Pr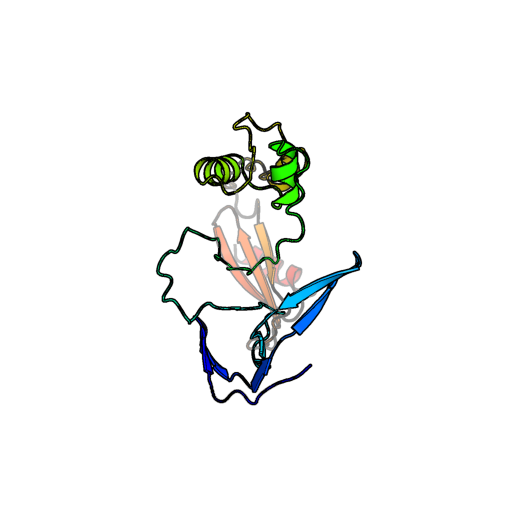otein AF-A0AAV3RHN0-F1 (afdb_monomer)

pLDDT: mean 72.12, std 20.42, range [29.02, 96.94]

Radius of gyration: 29.24 Å; Cα contacts (8 Å, |Δi|>4): 237; chains: 1; bounding box: 60×49×69 Å

Structure (mmCIF, N/CA/C/O backbone):
data_AF-A0AAV3RHN0-F1
#
_entry.id   AF-A0AAV3RHN0-F1
#
loop_
_atom_site.group_PDB
_atom_site.id
_atom_site.type_symbol
_atom_site.label_atom_id
_atom_site.label_alt_id
_atom_site.label_comp_id
_atom_site.label_asym_id
_atom_site.label_entity_id
_atom_site.label_seq_id
_atom_site.pdbx_PDB_ins_code
_atom_site.Cartn_x
_atom_site.Cartn_y
_atom_site.Cartn_z
_atom_site.occupancy
_atom_site.B_iso_or_equiv
_atom_site.auth_seq_id
_atom_site.auth_comp_id
_atom_site.auth_asym_id
_atom_site.auth_atom_id
_atom_site.pdbx_PDB_model_num
ATOM 1 N N . MET A 1 1 ? 29.920 -30.626 -17.636 1.00 39.25 1 MET A N 1
ATOM 2 C CA . MET A 1 1 ? 30.205 -29.490 -16.733 1.00 39.25 1 MET A CA 1
ATOM 3 C C . MET A 1 1 ? 31.578 -29.723 -16.119 1.00 39.25 1 MET A C 1
ATOM 5 O O . MET A 1 1 ? 31.711 -30.615 -15.295 1.00 39.25 1 MET A O 1
ATOM 9 N N . TYR A 1 2 ? 32.603 -29.008 -16.587 1.00 37.59 2 TYR A N 1
ATOM 10 C CA . TYR A 1 2 ? 33.963 -29.094 -16.043 1.00 37.59 2 TYR A CA 1
ATOM 11 C C . TYR A 1 2 ? 34.177 -27.884 -15.137 1.00 37.59 2 TYR A C 1
ATOM 13 O O . TYR A 1 2 ? 34.185 -26.753 -15.616 1.00 37.59 2 TYR A O 1
ATOM 21 N N . LEU A 1 3 ? 34.273 -28.115 -13.830 1.00 43.00 3 LEU A N 1
ATOM 22 C CA . LEU A 1 3 ? 34.449 -27.066 -12.833 1.00 43.00 3 LEU A CA 1
ATOM 23 C C . LEU A 1 3 ? 35.834 -27.183 -12.198 1.00 43.00 3 LEU A C 1
ATOM 25 O O . LEU A 1 3 ? 36.162 -28.213 -11.613 1.00 43.00 3 LEU A O 1
ATOM 29 N N . LEU A 1 4 ? 36.627 -26.116 -12.278 1.00 49.09 4 LEU A N 1
ATOM 30 C CA . LEU A 1 4 ? 37.871 -25.979 -11.521 1.00 49.09 4 LEU A CA 1
ATOM 31 C C . LEU A 1 4 ? 37.554 -25.358 -10.149 1.00 49.09 4 LEU A C 1
ATOM 33 O O . LEU A 1 4 ? 36.692 -24.478 -10.051 1.00 49.09 4 LEU A O 1
ATOM 37 N N . LYS A 1 5 ? 38.228 -25.816 -9.082 1.00 44.69 5 LYS A N 1
ATOM 38 C CA . LYS A 1 5 ? 38.051 -25.282 -7.716 1.00 44.69 5 LYS A CA 1
ATOM 39 C C . LYS A 1 5 ? 38.363 -23.780 -7.694 1.00 44.69 5 LYS A C 1
ATOM 41 O O . LYS A 1 5 ? 39.480 -23.378 -8.010 1.00 44.69 5 LYS A O 1
ATOM 46 N N . GLY A 1 6 ? 37.383 -22.964 -7.305 1.00 51.34 6 GLY A N 1
ATOM 47 C CA . GLY A 1 6 ? 37.548 -21.523 -7.114 1.00 51.34 6 GLY A CA 1
ATOM 48 C C . GLY A 1 6 ? 38.031 -21.224 -5.695 1.00 51.34 6 GLY A C 1
ATOM 49 O O . GLY A 1 6 ? 37.399 -21.636 -4.731 1.00 51.34 6 GLY A O 1
ATOM 50 N N . GLY A 1 7 ? 39.166 -20.539 -5.552 1.00 54.69 7 GLY A N 1
ATOM 51 C CA . GLY A 1 7 ? 39.672 -20.049 -4.258 1.00 54.69 7 GLY A CA 1
ATOM 52 C C . GLY A 1 7 ? 39.341 -18.577 -3.982 1.00 54.69 7 GLY A C 1
ATOM 53 O O . GLY A 1 7 ? 39.806 -18.019 -2.995 1.00 54.69 7 GLY A O 1
ATOM 54 N N . SER A 1 8 ? 38.582 -17.930 -4.867 1.00 65.50 8 SER A N 1
ATOM 55 C CA . SER A 1 8 ? 38.361 -16.479 -4.877 1.00 65.50 8 SER A CA 1
ATOM 56 C C . SER A 1 8 ? 36.999 -16.094 -4.286 1.00 65.50 8 SER A C 1
ATOM 58 O O . SER A 1 8 ? 36.076 -16.908 -4.212 1.00 65.50 8 SER A O 1
ATOM 60 N N . SER A 1 9 ? 36.847 -14.835 -3.885 1.00 62.22 9 SER A N 1
ATOM 61 C CA . SER A 1 9 ? 35.576 -14.254 -3.443 1.00 62.22 9 SER A CA 1
ATOM 62 C C . SER A 1 9 ? 35.121 -13.143 -4.390 1.00 62.22 9 SER A C 1
ATOM 64 O O . SER A 1 9 ? 35.932 -12.541 -5.091 1.00 62.22 9 SER A O 1
ATOM 66 N N . ILE A 1 10 ? 33.814 -12.886 -4.426 1.00 63.81 10 ILE A N 1
ATOM 67 C CA . ILE A 1 10 ? 33.217 -11.741 -5.114 1.00 63.81 10 ILE A CA 1
ATOM 68 C C . ILE A 1 10 ? 32.640 -10.784 -4.072 1.00 63.81 10 ILE A C 1
ATOM 70 O O . ILE A 1 10 ? 31.920 -11.206 -3.165 1.00 63.81 10 ILE A O 1
ATOM 74 N N . THR A 1 11 ? 32.957 -9.498 -4.198 1.00 54.22 11 THR A N 1
ATOM 75 C CA . THR A 1 11 ? 32.403 -8.437 -3.351 1.00 54.22 11 THR A CA 1
ATOM 76 C C . THR A 1 11 ? 31.306 -7.724 -4.124 1.00 54.22 11 THR A C 1
ATOM 78 O O . THR A 1 11 ? 31.553 -7.163 -5.188 1.00 54.22 11 THR A O 1
ATOM 81 N N . MET A 1 12 ? 30.087 -7.739 -3.597 1.00 58.03 12 MET A N 1
ATOM 82 C CA . MET A 1 12 ? 28.960 -6.978 -4.132 1.00 58.03 12 MET A CA 1
ATOM 83 C C . MET A 1 12 ? 28.502 -5.933 -3.115 1.00 58.03 12 MET A C 1
ATOM 85 O O . MET A 1 12 ? 28.899 -5.954 -1.952 1.00 58.03 12 MET A O 1
ATOM 89 N N . LYS A 1 13 ? 27.608 -5.033 -3.540 1.00 46.50 13 LYS A N 1
ATOM 90 C CA . LYS A 1 13 ? 27.064 -3.945 -2.707 1.00 46.50 13 LYS A CA 1
ATOM 91 C C . LYS A 1 13 ? 26.476 -4.419 -1.363 1.00 46.50 13 LYS A C 1
ATOM 93 O O . LYS A 1 13 ? 26.436 -3.643 -0.418 1.00 46.50 13 LYS A O 1
ATOM 98 N N . ASN A 1 14 ? 26.063 -5.687 -1.280 1.00 51.25 14 ASN A N 1
ATOM 99 C CA . ASN A 1 14 ? 25.394 -6.270 -0.116 1.00 51.25 14 ASN A CA 1
ATOM 100 C C . ASN A 1 14 ? 26.276 -7.264 0.670 1.00 51.25 14 ASN A C 1
ATOM 102 O O . ASN A 1 14 ? 25.763 -7.942 1.557 1.00 51.25 14 ASN A O 1
ATOM 106 N N . GLY A 1 15 ? 27.571 -7.388 0.347 1.00 62.00 15 GLY A N 1
ATOM 107 C CA . GLY A 1 15 ? 28.504 -8.268 1.061 1.00 62.00 15 GLY A CA 1
ATOM 108 C C . GLY A 1 15 ? 29.436 -9.076 0.154 1.00 62.00 15 GLY A C 1
ATOM 109 O O . GLY A 1 15 ? 29.438 -8.928 -1.069 1.00 62.00 15 GLY A O 1
ATOM 110 N N . VAL A 1 16 ? 30.241 -9.938 0.779 1.00 66.69 16 VAL A N 1
ATOM 111 C CA . VAL A 1 16 ? 31.231 -10.800 0.116 1.00 66.69 16 VAL A CA 1
ATOM 112 C C . VAL A 1 16 ? 30.711 -12.237 0.066 1.00 66.69 16 VAL A C 1
ATOM 114 O O . VAL A 1 16 ? 30.245 -12.755 1.078 1.00 66.69 16 VAL A O 1
ATOM 117 N N . SER A 1 17 ? 30.815 -12.898 -1.088 1.00 68.06 17 SER A N 1
ATOM 118 C CA . SER A 1 17 ? 30.450 -14.312 -1.262 1.00 68.06 17 SER A CA 1
ATOM 119 C C . SER A 1 17 ? 31.611 -15.119 -1.845 1.00 68.06 17 SER A C 1
ATOM 121 O O . SER A 1 17 ? 32.435 -14.595 -2.598 1.00 68.06 17 SER A O 1
ATOM 123 N N . ARG A 1 18 ? 31.707 -16.402 -1.479 1.00 71.75 18 ARG A N 1
ATOM 124 C CA . ARG A 1 18 ? 32.788 -17.292 -1.917 1.00 71.75 18 ARG A CA 1
ATOM 125 C C . ARG A 1 18 ? 32.422 -17.971 -3.231 1.00 71.75 18 ARG A C 1
ATOM 127 O O . ARG A 1 18 ? 31.354 -18.567 -3.355 1.00 71.75 18 ARG A O 1
ATOM 134 N N . ILE A 1 19 ? 33.341 -17.935 -4.191 1.00 72.25 19 ILE A N 1
ATOM 135 C CA . ILE A 1 19 ? 33.208 -18.670 -5.447 1.00 72.25 19 ILE A CA 1
ATOM 136 C C . ILE A 1 19 ? 33.666 -20.099 -5.190 1.00 72.25 19 ILE A C 1
ATOM 138 O O . ILE A 1 19 ? 34.833 -20.336 -4.906 1.00 72.25 19 ILE A O 1
ATOM 142 N N . VAL A 1 20 ? 32.747 -21.051 -5.286 1.00 73.25 20 VAL A N 1
ATOM 143 C CA . VAL A 1 20 ? 33.025 -22.472 -5.039 1.00 73.25 20 VAL A CA 1
ATOM 144 C C . VAL A 1 20 ? 33.631 -23.131 -6.277 1.00 73.25 20 VAL A C 1
ATOM 146 O O . VAL A 1 20 ? 34.454 -24.041 -6.166 1.00 73.25 20 VAL A O 1
ATOM 149 N N . ALA A 1 21 ? 33.268 -22.653 -7.467 1.00 66.81 21 ALA A N 1
ATOM 150 C CA . ALA A 1 21 ? 33.766 -23.207 -8.714 1.00 66.81 21 ALA A CA 1
ATOM 151 C C . ALA A 1 21 ? 33.703 -22.224 -9.883 1.00 66.81 21 ALA A C 1
ATOM 153 O O . ALA A 1 21 ? 32.883 -21.304 -9.881 1.00 66.81 21 ALA A O 1
ATOM 154 N N . ILE A 1 22 ? 34.546 -22.454 -10.893 1.00 72.81 22 ILE A N 1
ATOM 155 C CA . ILE A 1 22 ? 34.533 -21.717 -12.161 1.00 72.81 22 ILE A CA 1
ATOM 156 C C . ILE A 1 22 ? 34.535 -22.705 -13.330 1.00 72.81 22 ILE A C 1
ATOM 158 O O . ILE A 1 22 ? 35.321 -23.654 -13.330 1.00 72.81 22 ILE A O 1
ATOM 162 N N . GLY A 1 23 ? 33.681 -22.482 -14.328 1.00 69.19 23 GLY A N 1
ATOM 163 C CA . GLY A 1 23 ? 33.676 -23.280 -15.555 1.00 69.19 23 GLY A CA 1
ATOM 164 C C . GLY A 1 23 ? 32.698 -22.781 -16.611 1.00 69.19 23 GLY A C 1
ATOM 165 O O . GLY A 1 23 ? 31.975 -21.809 -16.402 1.00 69.19 23 GLY A O 1
ATOM 166 N N . ASP A 1 24 ? 32.686 -23.450 -17.757 1.00 72.88 24 ASP A N 1
ATOM 167 C CA . ASP A 1 24 ? 31.800 -23.105 -18.865 1.00 72.88 24 ASP A CA 1
ATOM 168 C C . ASP A 1 24 ? 30.452 -23.829 -18.711 1.00 72.88 24 ASP A C 1
ATOM 170 O O . ASP A 1 24 ? 30.398 -25.024 -18.397 1.00 72.88 24 ASP A O 1
ATOM 174 N N . VAL A 1 25 ? 29.355 -23.096 -18.914 1.00 65.31 25 VAL A N 1
ATOM 175 C CA . VAL A 1 25 ? 27.979 -23.590 -18.766 1.00 65.31 25 VAL A CA 1
ATOM 176 C C . VAL A 1 25 ? 27.258 -23.466 -20.096 1.00 65.31 25 VAL A C 1
ATOM 178 O O . VAL A 1 25 ? 27.184 -22.389 -20.680 1.00 65.31 25 VAL A O 1
ATOM 181 N N . GLN A 1 26 ? 26.703 -24.576 -20.558 1.00 65.31 26 GLN A N 1
ATOM 182 C CA . GLN A 1 26 ? 25.921 -24.649 -21.780 1.00 65.31 26 GLN A CA 1
ATOM 183 C C . GLN A 1 26 ? 24.435 -24.678 -21.408 1.00 65.31 26 GLN A C 1
ATOM 185 O O . GLN A 1 26 ? 24.003 -25.547 -20.654 1.00 65.31 26 GLN A O 1
ATOM 190 N N . LEU A 1 27 ? 23.679 -23.702 -21.904 1.00 64.38 27 LEU A N 1
ATOM 191 C CA . LEU A 1 27 ? 22.242 -23.558 -21.695 1.00 64.38 27 LEU A CA 1
ATOM 192 C C . LEU A 1 27 ? 21.525 -23.797 -23.021 1.00 64.38 27 LEU A C 1
ATOM 194 O O . LEU A 1 27 ? 21.876 -23.193 -24.034 1.00 64.38 27 LEU A O 1
ATOM 198 N N . GLU A 1 28 ? 20.525 -24.667 -23.009 1.00 59.44 28 GLU A N 1
ATOM 199 C CA . GLU A 1 28 ? 19.636 -24.896 -24.144 1.00 59.44 28 GLU A CA 1
ATOM 200 C C . GLU A 1 28 ? 18.332 -24.127 -23.913 1.00 59.44 28 GLU A C 1
ATOM 202 O O . GLU A 1 28 ? 17.717 -24.232 -22.854 1.00 59.44 28 GLU A O 1
ATOM 207 N N . SER A 1 29 ? 17.945 -23.299 -24.881 1.00 55.38 29 SER A N 1
ATOM 208 C CA . SER A 1 29 ? 16.651 -22.613 -24.885 1.00 55.38 29 SER A CA 1
ATOM 209 C C . SER A 1 29 ? 15.566 -23.527 -25.453 1.00 55.38 29 SER A C 1
ATOM 211 O O . SER A 1 29 ? 15.840 -24.311 -26.359 1.00 55.38 29 SER A O 1
ATOM 213 N N . ASP A 1 30 ? 14.315 -23.326 -25.031 1.00 53.59 30 ASP A N 1
ATOM 214 C CA . ASP A 1 30 ? 13.115 -23.987 -25.577 1.00 53.59 30 ASP A CA 1
ATOM 215 C C . ASP A 1 30 ? 12.983 -23.872 -27.111 1.00 53.59 30 ASP A C 1
ATOM 217 O O . ASP A 1 30 ? 12.309 -24.671 -27.757 1.00 53.59 30 ASP A O 1
ATOM 221 N N . LEU A 1 31 ? 13.670 -22.898 -27.719 1.00 59.62 31 LEU A N 1
ATOM 222 C CA . LEU A 1 31 ? 13.772 -22.717 -29.169 1.00 59.62 31 LEU A CA 1
ATOM 223 C C . LEU A 1 31 ? 14.945 -23.493 -29.808 1.00 59.62 31 LEU A C 1
ATOM 225 O O . LEU A 1 31 ? 15.357 -23.147 -30.914 1.00 59.62 31 LEU A O 1
ATOM 229 N N . ARG A 1 32 ? 15.528 -24.490 -29.123 1.00 54.31 32 ARG A N 1
ATOM 230 C CA . ARG A 1 32 ? 16.715 -25.281 -29.535 1.00 54.31 32 ARG A CA 1
ATOM 231 C C . ARG A 1 32 ? 17.964 -24.454 -29.860 1.00 54.31 32 ARG A C 1
ATOM 233 O O . ARG A 1 32 ? 18.812 -24.858 -30.653 1.00 54.31 32 ARG A O 1
ATOM 240 N N . HIS A 1 33 ? 18.083 -23.274 -29.258 1.00 53.72 33 HIS A N 1
ATOM 241 C CA . HIS A 1 33 ? 19.285 -22.453 -29.367 1.00 53.72 33 HIS A CA 1
ATOM 242 C C . HIS A 1 33 ? 20.231 -22.767 -28.210 1.00 53.72 33 HIS A C 1
ATOM 244 O O . HIS A 1 33 ? 19.820 -22.771 -27.049 1.00 53.72 33 HIS A O 1
ATOM 250 N N . MET A 1 34 ? 21.504 -22.985 -28.532 1.00 49.34 34 MET A N 1
ATOM 251 C CA . MET A 1 34 ? 22.553 -23.258 -27.553 1.00 49.34 34 MET A CA 1
ATOM 252 C C . MET A 1 34 ? 23.288 -21.968 -27.178 1.00 49.34 34 MET A C 1
ATOM 254 O O . MET A 1 34 ? 23.903 -21.328 -28.031 1.00 49.34 34 MET A O 1
ATOM 258 N N . ILE A 1 35 ? 23.278 -21.610 -25.895 1.00 60.25 35 ILE A N 1
ATOM 259 C CA . ILE A 1 35 ? 24.051 -20.495 -25.338 1.00 60.25 35 ILE A CA 1
ATOM 260 C C . ILE A 1 35 ? 25.180 -21.075 -24.489 1.00 60.25 35 ILE A C 1
ATOM 262 O O . ILE A 1 35 ? 24.933 -21.792 -23.524 1.00 60.25 35 ILE A O 1
ATOM 266 N N . ILE A 1 36 ? 26.429 -20.752 -24.827 1.00 61.16 36 ILE A N 1
ATOM 267 C CA . ILE A 1 36 ? 27.600 -21.156 -24.039 1.00 61.16 36 ILE A CA 1
ATOM 268 C C . ILE A 1 36 ? 28.091 -19.949 -23.247 1.00 61.16 36 ILE A C 1
ATOM 270 O O . ILE A 1 36 ? 28.592 -18.972 -23.805 1.00 61.16 36 ILE A O 1
ATOM 274 N N . LEU A 1 37 ? 27.957 -20.033 -21.931 1.00 58.72 37 LEU A N 1
ATOM 275 C CA . LEU A 1 37 ? 28.488 -19.077 -20.978 1.00 58.72 37 LEU A CA 1
ATOM 276 C C . LEU A 1 37 ? 29.903 -19.507 -20.594 1.00 58.72 37 LEU A C 1
ATOM 278 O O . LEU A 1 37 ? 30.094 -20.601 -20.068 1.00 58.72 37 LEU A O 1
ATOM 282 N N . LYS A 1 38 ? 30.892 -18.649 -20.843 1.00 64.06 38 LYS A N 1
ATOM 283 C CA . LYS A 1 38 ? 32.292 -18.932 -20.505 1.00 64.06 38 LYS A CA 1
ATOM 284 C C . LYS A 1 38 ? 32.663 -18.381 -19.129 1.00 64.06 38 LYS A C 1
ATOM 286 O O . LYS A 1 38 ? 32.194 -17.304 -18.761 1.00 64.06 38 LYS A O 1
ATOM 291 N N . LYS A 1 39 ? 33.542 -19.081 -18.402 1.00 66.06 39 LYS A N 1
ATOM 292 C CA . LYS A 1 39 ? 34.094 -18.667 -17.092 1.00 66.06 39 LYS A CA 1
ATOM 293 C C . LYS A 1 39 ? 33.021 -18.305 -16.044 1.00 66.06 39 LYS A C 1
ATOM 295 O O . LYS A 1 39 ? 33.176 -17.349 -15.284 1.00 66.06 39 LYS A O 1
ATOM 300 N N . VAL A 1 40 ? 31.926 -19.059 -15.988 1.00 65.62 40 VAL A N 1
ATOM 301 C CA . VAL A 1 40 ? 30.846 -18.851 -15.012 1.00 65.62 40 VAL A CA 1
ATOM 302 C C . VAL A 1 40 ? 31.339 -19.182 -13.610 1.00 65.62 40 VAL A C 1
ATOM 304 O O . VAL A 1 40 ? 31.912 -20.245 -13.386 1.00 65.62 40 VAL A O 1
ATOM 307 N N . ARG A 1 41 ? 31.086 -18.280 -12.659 1.00 68.81 41 ARG A N 1
ATOM 308 C CA . ARG A 1 41 ? 31.430 -18.436 -11.242 1.00 68.81 41 ARG A CA 1
ATOM 309 C C . ARG A 1 41 ? 30.216 -18.943 -10.469 1.00 68.81 41 ARG A C 1
ATOM 311 O O . ARG A 1 41 ? 29.160 -18.319 -10.504 1.00 68.81 41 ARG A O 1
ATOM 318 N N . HIS A 1 42 ? 30.368 -20.061 -9.772 1.00 69.69 42 HIS A N 1
ATOM 319 C CA . HIS A 1 42 ? 29.323 -20.662 -8.952 1.00 69.69 42 HIS A CA 1
ATOM 320 C C . HIS A 1 42 ? 29.460 -20.223 -7.489 1.00 69.69 42 HIS A C 1
ATOM 322 O O . HIS A 1 42 ? 30.474 -20.501 -6.846 1.00 69.69 42 HIS A O 1
ATOM 328 N N . THR A 1 43 ? 28.430 -19.554 -6.971 1.00 72.38 43 THR A N 1
ATOM 329 C CA . THR A 1 43 ? 28.350 -19.014 -5.603 1.00 72.38 43 THR A CA 1
ATOM 330 C C . THR A 1 43 ? 27.019 -19.455 -4.964 1.00 72.38 43 THR A C 1
ATOM 332 O O . THR A 1 43 ? 26.013 -18.766 -5.137 1.00 72.38 43 THR A O 1
ATOM 335 N N . PRO A 1 44 ? 26.961 -20.611 -4.277 1.00 64.81 44 PRO A N 1
ATOM 336 C CA . PRO A 1 44 ? 25.706 -21.210 -3.797 1.00 64.81 44 PRO A CA 1
ATOM 337 C C . PRO A 1 44 ? 24.997 -20.385 -2.713 1.00 64.81 44 PRO A C 1
ATOM 339 O O . PRO A 1 44 ? 23.777 -20.451 -2.591 1.00 64.81 44 PRO A O 1
ATOM 342 N N . ASP A 1 45 ? 25.736 -19.549 -1.982 1.00 67.31 45 ASP A N 1
ATOM 343 C CA . ASP A 1 45 ? 25.183 -18.650 -0.960 1.00 67.31 45 ASP A CA 1
ATOM 344 C C . ASP A 1 45 ? 24.453 -17.434 -1.564 1.00 67.31 45 ASP A C 1
ATOM 346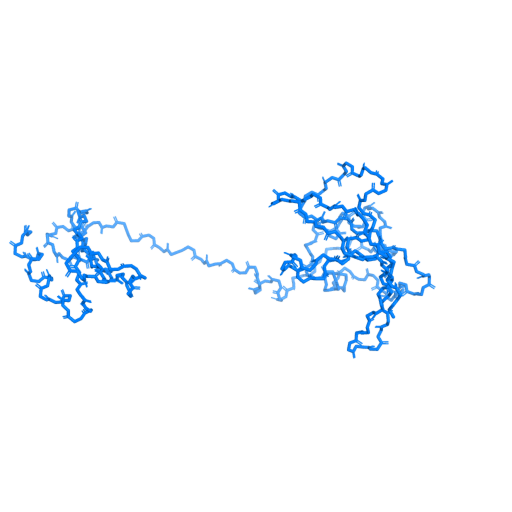 O O . ASP A 1 45 ? 23.841 -16.636 -0.850 1.00 67.31 45 ASP A O 1
ATOM 350 N N . PHE A 1 46 ? 24.502 -17.276 -2.891 1.00 65.81 46 PHE A N 1
ATOM 351 C CA . PHE A 1 46 ? 23.852 -16.186 -3.603 1.00 65.81 46 PHE A CA 1
ATOM 352 C C . PHE A 1 46 ? 22.474 -16.624 -4.116 1.00 65.81 46 PHE A C 1
ATOM 354 O O . PHE A 1 46 ? 22.354 -17.398 -5.061 1.00 65.81 46 PHE A O 1
ATOM 361 N N . ARG A 1 47 ? 21.406 -16.103 -3.497 1.00 54.78 47 ARG A N 1
ATOM 362 C CA . ARG A 1 47 ? 20.006 -16.463 -3.811 1.00 54.78 47 ARG A CA 1
ATOM 363 C C . ARG A 1 47 ? 19.434 -15.838 -5.092 1.00 54.78 47 ARG A C 1
ATOM 365 O O . ARG A 1 47 ? 18.251 -16.022 -5.364 1.00 54.78 47 ARG A O 1
ATOM 372 N N . MET A 1 48 ? 20.223 -15.107 -5.880 1.00 49.94 48 MET A N 1
ATOM 373 C CA . MET A 1 48 ? 19.748 -14.573 -7.159 1.00 49.94 48 MET A CA 1
ATOM 374 C C . MET A 1 48 ? 20.109 -15.516 -8.305 1.00 49.94 48 MET A C 1
ATOM 376 O O . MET A 1 48 ? 21.271 -15.841 -8.539 1.00 49.94 48 MET A O 1
ATOM 380 N N . SER A 1 49 ? 19.071 -15.939 -9.017 1.00 39.28 49 SER A N 1
ATOM 381 C CA . SER A 1 49 ? 19.113 -16.777 -10.208 1.00 39.28 49 SER A CA 1
ATOM 382 C C . SER A 1 49 ? 20.103 -16.259 -11.259 1.00 39.28 49 SER A C 1
ATOM 384 O O . SER A 1 49 ? 19.912 -15.180 -11.815 1.00 39.28 49 SER A O 1
ATOM 386 N N . LEU A 1 50 ? 21.125 -17.069 -11.544 1.00 39.41 50 LEU A N 1
ATOM 387 C CA . LEU A 1 50 ? 21.826 -17.184 -12.829 1.00 39.41 50 LEU A CA 1
ATOM 388 C C . LEU A 1 50 ? 22.134 -15.865 -13.574 1.00 39.41 50 LEU A C 1
ATOM 390 O O . LEU A 1 50 ? 21.818 -15.705 -14.748 1.00 39.41 50 LEU A O 1
ATOM 394 N N . THR A 1 51 ? 22.838 -14.928 -12.939 1.00 42.88 51 THR A N 1
ATOM 395 C CA . THR A 1 51 ? 23.588 -13.912 -13.693 1.00 42.88 51 THR A CA 1
ATOM 396 C C . THR A 1 51 ? 24.939 -14.485 -14.106 1.00 42.88 51 THR A C 1
ATOM 398 O O . THR A 1 51 ? 25.819 -14.676 -13.266 1.00 42.88 51 THR A O 1
ATOM 401 N N . SER A 1 52 ? 25.138 -14.742 -15.404 1.00 40.75 52 SER A N 1
ATOM 402 C CA . SER A 1 52 ? 26.482 -14.953 -15.943 1.00 40.75 52 SER A CA 1
ATOM 403 C C . SER A 1 52 ? 27.226 -13.619 -15.922 1.00 40.75 52 SER A C 1
ATOM 405 O O . SER A 1 52 ? 27.188 -12.846 -16.879 1.00 40.75 52 SER A O 1
ATOM 407 N N . SER A 1 53 ? 27.910 -13.322 -14.824 1.00 40.50 53 SER A N 1
ATOM 408 C CA . SER A 1 53 ? 28.883 -12.229 -14.780 1.00 40.50 53 SER A CA 1
ATOM 409 C C . SER A 1 53 ? 30.151 -12.658 -15.527 1.00 40.50 53 SER A C 1
ATOM 411 O O . SER A 1 53 ? 31.216 -12.809 -14.934 1.00 40.50 53 SER A O 1
ATOM 413 N N . GLY A 1 54 ? 30.022 -12.937 -16.826 1.00 39.25 54 GLY A N 1
ATOM 414 C CA . GLY A 1 54 ? 31.158 -13.130 -17.714 1.00 39.25 54 GLY A CA 1
ATOM 415 C C . GLY A 1 54 ? 31.861 -11.788 -17.910 1.00 39.25 54 GLY A C 1
ATOM 416 O O . GLY A 1 54 ? 31.279 -10.869 -18.479 1.00 39.25 54 GLY A O 1
ATOM 417 N N . ASN A 1 55 ? 33.102 -11.701 -17.424 1.00 43.72 55 ASN A N 1
ATOM 418 C CA . ASN A 1 55 ? 34.058 -10.599 -17.600 1.00 43.72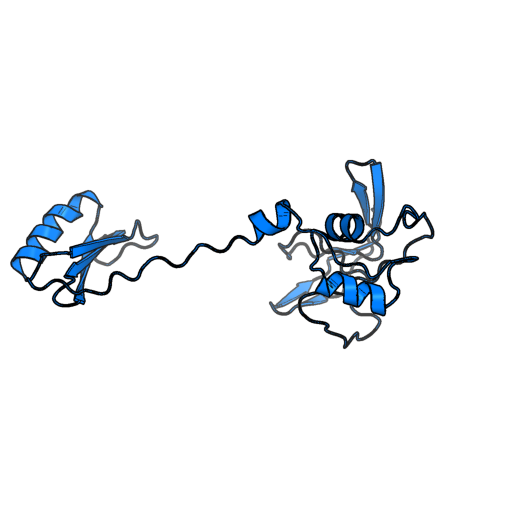 55 ASN A CA 1
ATOM 419 C C . ASN A 1 55 ? 33.623 -9.207 -17.096 1.00 43.72 55 ASN A C 1
ATOM 421 O O . ASN A 1 55 ? 33.645 -8.241 -17.858 1.00 43.72 55 ASN A O 1
ATOM 425 N N . LEU A 1 56 ? 33.303 -9.075 -15.804 1.00 43.28 56 LEU A N 1
ATOM 426 C CA . LEU A 1 56 ? 33.228 -7.753 -15.155 1.00 43.28 56 LEU A CA 1
ATOM 427 C C . LEU A 1 56 ? 34.527 -7.315 -14.456 1.00 43.28 56 LEU A C 1
ATOM 429 O O . LEU A 1 56 ? 34.649 -6.137 -14.138 1.00 43.28 56 LEU A O 1
ATOM 433 N N . ASP A 1 57 ? 35.512 -8.202 -14.282 1.00 41.66 57 ASP A N 1
ATOM 434 C CA . ASP A 1 57 ? 36.704 -7.873 -13.479 1.00 41.66 57 ASP A CA 1
ATOM 435 C C . ASP A 1 57 ? 37.965 -7.578 -14.303 1.00 41.66 57 ASP A C 1
ATOM 437 O O . ASP A 1 57 ? 38.843 -6.868 -13.822 1.00 41.66 57 ASP A O 1
ATOM 441 N N . ASP A 1 58 ? 38.057 -8.057 -15.548 1.00 44.31 58 ASP A N 1
ATOM 442 C CA . ASP A 1 58 ? 39.333 -8.012 -16.279 1.00 44.31 58 ASP A CA 1
ATOM 443 C C . ASP A 1 58 ? 39.671 -6.620 -16.861 1.00 44.31 58 ASP A C 1
ATOM 445 O O . ASP A 1 58 ? 40.788 -6.422 -17.326 1.00 44.31 58 ASP A O 1
ATOM 449 N N . GLU A 1 59 ? 38.765 -5.631 -16.822 1.00 41.19 59 GLU A N 1
ATOM 450 C CA . GLU A 1 59 ? 38.994 -4.348 -17.519 1.00 41.19 59 GLU A CA 1
ATOM 451 C C . GLU A 1 59 ? 38.596 -3.050 -16.790 1.00 41.19 59 GLU A C 1
ATOM 453 O O . GLU A 1 59 ? 38.565 -2.018 -17.451 1.00 41.19 59 GLU A O 1
ATOM 458 N N . ARG A 1 60 ? 38.330 -3.029 -15.467 1.00 37.53 60 ARG A N 1
ATOM 459 C CA . ARG A 1 60 ? 37.995 -1.773 -14.731 1.00 37.53 60 ARG A CA 1
ATOM 460 C C . ARG A 1 60 ? 37.066 -0.843 -15.546 1.00 37.53 60 ARG A C 1
ATOM 462 O O . ARG A 1 60 ? 37.418 0.285 -15.882 1.00 37.53 60 ARG A O 1
ATOM 469 N N . ILE A 1 61 ? 35.891 -1.334 -15.939 1.00 38.53 61 ILE A N 1
ATOM 470 C CA . ILE A 1 61 ? 34.973 -0.538 -16.765 1.00 38.53 61 ILE A CA 1
ATOM 471 C C . ILE A 1 61 ? 34.307 0.521 -15.874 1.00 38.53 61 ILE A C 1
ATOM 473 O O . ILE A 1 61 ? 33.359 0.218 -15.154 1.00 38.53 61 ILE A O 1
ATOM 477 N N . GLU A 1 62 ? 34.803 1.758 -15.941 1.00 35.12 62 GLU A N 1
ATOM 478 C CA . GLU A 1 62 ? 34.239 2.939 -15.263 1.00 35.12 62 GLU A CA 1
ATOM 479 C C . GLU A 1 62 ? 32.979 3.513 -15.948 1.00 35.12 62 GLU A C 1
ATOM 481 O O . GLU A 1 62 ? 32.353 4.435 -15.433 1.00 35.12 62 GLU A O 1
ATOM 486 N N . ASP A 1 63 ? 32.529 2.949 -17.072 1.00 36.81 63 ASP A N 1
ATOM 487 C CA . ASP A 1 63 ? 31.414 3.519 -17.837 1.00 36.81 63 ASP A CA 1
ATOM 488 C C . ASP A 1 63 ? 30.042 2.987 -17.403 1.00 36.81 63 ASP A C 1
ATOM 490 O O . ASP A 1 63 ? 29.459 2.070 -17.995 1.00 36.81 63 ASP A O 1
ATOM 494 N N . TYR A 1 64 ? 29.493 3.631 -16.377 1.00 36.91 64 TYR A N 1
ATOM 495 C CA . TYR A 1 64 ? 28.093 3.527 -15.977 1.00 36.91 64 TYR A CA 1
ATOM 496 C C . TYR A 1 64 ? 27.231 4.436 -16.877 1.00 36.91 64 TYR A C 1
ATOM 498 O O . TYR A 1 64 ? 27.255 5.657 -16.741 1.00 36.91 64 TYR A O 1
ATOM 506 N N . ILE A 1 65 ? 26.432 3.873 -17.795 1.00 30.78 65 ILE A N 1
ATOM 507 C CA . ILE A 1 65 ? 25.401 4.633 -18.535 1.00 30.78 65 ILE A CA 1
ATOM 508 C C . ILE A 1 65 ? 24.016 4.250 -17.985 1.00 30.78 65 ILE A C 1
ATOM 510 O O . ILE A 1 65 ? 23.286 3.453 -18.573 1.00 30.78 65 ILE A O 1
ATOM 514 N N . GLY A 1 66 ? 23.647 4.823 -16.835 1.00 43.56 66 GLY A N 1
ATOM 515 C CA . GLY A 1 66 ? 22.306 4.692 -16.239 1.00 43.56 66 GLY A CA 1
ATOM 516 C C . GLY A 1 66 ? 21.967 3.297 -15.683 1.00 43.56 66 GLY A C 1
ATOM 517 O O . GLY A 1 66 ? 22.817 2.624 -15.117 1.00 43.56 66 GLY A O 1
ATOM 518 N N . THR A 1 67 ? 20.705 2.862 -15.806 1.00 29.02 67 THR A N 1
ATOM 519 C CA . THR A 1 67 ? 20.187 1.567 -15.295 1.00 29.02 67 THR A CA 1
ATOM 520 C C . THR A 1 67 ? 20.533 0.349 -16.165 1.00 29.02 67 THR A C 1
ATOM 522 O O . THR A 1 67 ? 20.013 -0.742 -15.933 1.00 29.02 67 THR A O 1
ATOM 525 N N . LEU A 1 68 ? 21.390 0.507 -17.177 1.00 31.88 68 LEU A N 1
ATOM 526 C CA . LEU A 1 68 ? 21.767 -0.563 -18.099 1.00 31.88 68 LEU A CA 1
ATOM 527 C C . LEU A 1 68 ? 23.139 -1.137 -17.729 1.00 31.88 68 LEU A C 1
ATOM 529 O O . LEU A 1 68 ? 24.150 -0.442 -17.782 1.00 31.88 68 LEU A O 1
ATOM 533 N N . TYR A 1 69 ? 23.180 -2.433 -17.419 1.00 35.94 69 TYR A N 1
ATOM 534 C CA . TYR A 1 69 ? 24.429 -3.175 -17.251 1.00 35.94 69 TYR A CA 1
ATOM 535 C C . TYR A 1 69 ? 24.983 -3.586 -18.622 1.00 35.94 69 TYR A C 1
ATOM 537 O O . TYR A 1 69 ? 24.294 -4.224 -19.420 1.00 35.94 69 TYR A O 1
ATOM 545 N N . LYS A 1 70 ? 26.238 -3.226 -18.912 1.00 35.47 70 LYS A N 1
ATOM 546 C CA . LYS A 1 70 ? 26.926 -3.583 -20.161 1.00 35.47 70 LYS A CA 1
ATOM 547 C C . LYS A 1 70 ? 27.503 -4.997 -20.052 1.00 35.47 70 LYS A C 1
ATOM 549 O O . LYS A 1 70 ? 28.603 -5.180 -19.547 1.00 35.47 70 LYS A O 1
ATOM 554 N N . ALA A 1 71 ? 26.780 -5.996 -20.550 1.00 36.50 71 ALA A N 1
ATOM 555 C CA . ALA A 1 71 ? 27.330 -7.336 -20.741 1.00 36.50 71 ALA A CA 1
ATOM 556 C C . ALA A 1 71 ? 28.104 -7.401 -22.072 1.00 36.50 71 ALA A C 1
ATOM 558 O O . ALA A 1 71 ? 27.565 -7.065 -23.130 1.00 36.50 71 ALA A O 1
ATOM 559 N N . ARG A 1 72 ? 29.377 -7.816 -22.037 1.00 34.53 72 ARG A N 1
ATOM 560 C CA . ARG A 1 72 ? 30.164 -8.115 -23.244 1.00 34.53 72 ARG A CA 1
ATOM 561 C C . ARG A 1 72 ? 30.012 -9.595 -23.580 1.00 34.53 72 ARG A C 1
ATOM 563 O O . ARG A 1 72 ? 30.614 -10.449 -22.940 1.00 34.53 72 ARG A O 1
ATOM 570 N N . PHE A 1 73 ? 29.234 -9.889 -24.612 1.00 35.75 73 PHE A N 1
ATOM 571 C CA . PHE A 1 73 ? 29.175 -11.221 -25.204 1.00 35.75 73 PHE A CA 1
ATOM 572 C C . PHE A 1 73 ? 30.201 -11.306 -26.338 1.00 35.75 73 PHE A C 1
ATOM 574 O O . PHE A 1 73 ? 30.199 -10.459 -27.231 1.00 35.75 73 PHE A O 1
ATOM 581 N N . SER A 1 74 ? 31.069 -12.322 -26.337 1.00 36.47 74 SER A N 1
ATOM 582 C CA . SER A 1 74 ? 31.801 -12.692 -27.550 1.00 36.47 74 SER A CA 1
ATOM 583 C C . SER A 1 74 ? 30.827 -13.442 -28.455 1.00 36.47 74 SER A C 1
ATOM 585 O O . SER A 1 74 ? 30.607 -14.641 -28.278 1.00 36.47 74 SER A O 1
ATOM 587 N N . THR A 1 75 ? 30.182 -12.739 -29.380 1.00 36.44 75 THR A N 1
ATOM 588 C CA . THR A 1 75 ? 29.373 -13.397 -30.402 1.00 36.44 75 THR A CA 1
ATOM 589 C C . THR A 1 75 ? 30.312 -14.145 -31.342 1.00 36.44 75 THR A C 1
ATOM 591 O O . THR A 1 75 ? 31.187 -13.555 -31.977 1.00 36.44 75 THR A O 1
ATOM 594 N N . HIS A 1 76 ? 30.152 -15.465 -31.451 1.00 33.53 76 HIS A N 1
ATOM 595 C CA . HIS A 1 76 ? 30.588 -16.129 -32.674 1.00 33.53 76 HIS A CA 1
ATOM 596 C C . HIS A 1 76 ? 29.774 -15.504 -33.815 1.00 33.53 76 HIS A C 1
ATOM 598 O O . HIS A 1 76 ? 28.596 -15.198 -33.621 1.00 33.53 76 HIS A O 1
ATOM 604 N N . LYS A 1 77 ? 30.390 -15.261 -34.980 1.00 41.47 77 LYS A N 1
ATOM 605 C CA . LYS A 1 77 ? 29.698 -14.788 -36.191 1.00 41.47 77 LYS A CA 1
ATOM 606 C C . LYS A 1 77 ? 28.704 -15.856 -36.676 1.00 41.47 77 LYS A C 1
ATOM 608 O O . LYS A 1 77 ? 28.932 -16.520 -37.676 1.00 41.47 77 LYS A O 1
ATOM 613 N N . SER A 1 78 ? 27.606 -16.037 -35.965 1.00 36.59 78 SER A N 1
ATOM 614 C CA . SER A 1 78 ? 26.420 -16.745 -36.419 1.00 36.59 78 SER A CA 1
ATOM 615 C C . SER A 1 78 ? 25.301 -15.715 -36.437 1.00 36.59 78 SER A C 1
ATOM 617 O O . SER A 1 78 ? 24.732 -15.388 -35.400 1.00 36.59 78 SER A O 1
ATOM 619 N N . GLY A 1 79 ? 25.115 -15.134 -37.625 1.00 39.72 79 GLY A N 1
ATOM 620 C CA . GLY A 1 79 ? 23.989 -14.307 -38.053 1.00 39.72 79 GLY A CA 1
ATOM 621 C C . GLY A 1 79 ? 23.311 -13.456 -36.982 1.00 39.72 79 GLY A C 1
ATOM 622 O O . GLY A 1 79 ? 22.280 -13.850 -36.443 1.00 39.72 79 GLY A O 1
ATOM 623 N N . ILE A 1 80 ? 23.789 -12.223 -36.778 1.00 42.81 80 ILE A N 1
ATOM 624 C CA . ILE A 1 80 ? 22.848 -11.151 -36.430 1.00 42.81 80 ILE A CA 1
ATOM 625 C C . ILE A 1 80 ? 21.875 -11.113 -37.602 1.00 42.81 80 ILE A C 1
ATOM 627 O O . ILE A 1 80 ? 22.286 -10.799 -38.714 1.00 42.81 80 ILE A O 1
ATOM 631 N N . CYS A 1 81 ? 20.641 -11.545 -37.356 1.00 40.19 81 CYS A N 1
ATOM 632 C CA . CYS A 1 81 ? 19.558 -11.619 -38.325 1.00 40.19 81 CYS A CA 1
ATOM 633 C C . CYS A 1 81 ? 19.522 -10.308 -39.135 1.00 40.19 81 CYS A C 1
ATOM 635 O O . CYS A 1 81 ? 19.073 -9.281 -38.631 1.00 40.19 81 CYS A O 1
ATOM 637 N N . THR A 1 82 ? 20.037 -10.334 -40.366 1.00 47.22 82 THR A N 1
ATOM 638 C CA . THR A 1 82 ? 20.142 -9.201 -41.305 1.00 47.22 82 THR A CA 1
ATOM 639 C C . THR A 1 82 ? 18.792 -8.837 -41.925 1.00 47.22 82 THR A C 1
ATOM 641 O O . THR A 1 82 ? 18.729 -8.322 -43.034 1.00 47.22 82 THR A O 1
ATOM 644 N N . ILE A 1 83 ? 17.695 -9.138 -41.237 1.00 53.34 83 ILE A N 1
ATOM 645 C CA . ILE A 1 83 ? 16.350 -9.032 -41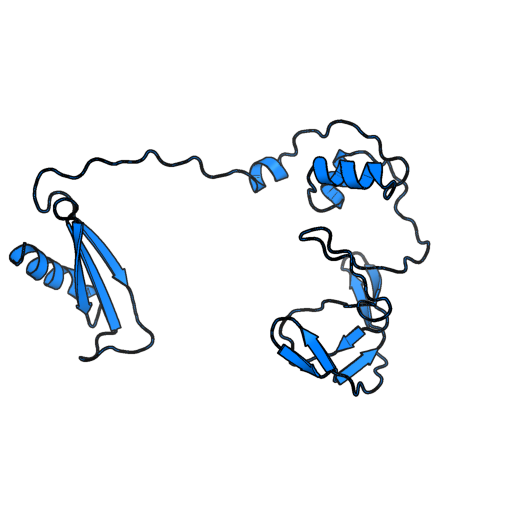.787 1.00 53.34 83 ILE A CA 1
ATOM 646 C C . ILE A 1 83 ? 15.756 -7.720 -41.292 1.00 53.34 83 ILE A C 1
ATOM 648 O O . ILE A 1 83 ? 15.402 -7.625 -40.115 1.00 53.34 83 ILE A O 1
ATOM 652 N N . ASP A 1 84 ? 15.737 -6.743 -42.199 1.00 55.59 84 ASP A N 1
ATOM 653 C CA . ASP A 1 84 ? 15.051 -5.450 -42.139 1.00 55.59 84 ASP A CA 1
ATOM 654 C C . ASP A 1 84 ? 15.012 -4.788 -40.760 1.00 55.59 84 ASP A C 1
ATOM 656 O O . ASP A 1 84 ? 14.153 -5.051 -39.912 1.00 55.59 84 ASP A O 1
ATOM 660 N N . SER A 1 85 ? 15.932 -3.850 -40.549 1.00 62.16 85 SER A N 1
ATOM 661 C CA . SER A 1 85 ? 16.022 -3.007 -39.358 1.00 62.16 85 SER A CA 1
ATOM 662 C C . SER A 1 85 ? 14.955 -1.903 -39.362 1.00 62.16 85 SER A C 1
ATOM 664 O O . SER A 1 85 ? 15.240 -0.716 -39.216 1.00 62.16 85 SER A O 1
ATOM 666 N N . ASN A 1 86 ? 13.689 -2.311 -39.486 1.00 74.31 86 ASN A N 1
ATOM 667 C CA . ASN A 1 86 ? 12.547 -1.456 -39.196 1.00 74.31 86 ASN A CA 1
ATOM 668 C C . ASN A 1 86 ? 12.530 -1.140 -37.690 1.00 74.31 86 ASN A C 1
ATOM 670 O O . ASN A 1 86 ? 12.609 -2.043 -36.845 1.00 74.31 86 ASN A O 1
ATOM 674 N N . ILE A 1 87 ? 12.390 0.144 -37.355 1.00 80.44 87 ILE A N 1
ATOM 675 C CA . ILE A 1 87 ? 12.345 0.639 -35.978 1.00 80.44 87 ILE A CA 1
ATOM 676 C C . ILE A 1 87 ? 11.301 -0.085 -35.115 1.00 80.44 87 ILE A C 1
ATOM 678 O O . ILE A 1 87 ? 11.585 -0.397 -33.958 1.00 80.44 87 ILE A O 1
ATOM 682 N N . ASP A 1 88 ? 10.148 -0.447 -35.684 1.00 82.69 88 ASP A N 1
ATOM 683 C CA . ASP A 1 88 ? 9.066 -1.138 -34.974 1.00 82.69 88 ASP A CA 1
ATOM 684 C C . ASP A 1 88 ? 9.457 -2.579 -34.590 1.00 82.69 88 ASP A C 1
ATOM 686 O O . ASP A 1 88 ? 9.058 -3.093 -33.539 1.00 82.69 88 ASP A O 1
ATOM 690 N N . ILE A 1 89 ? 10.279 -3.240 -35.412 1.00 83.12 89 ILE A N 1
ATOM 691 C CA . ILE A 1 89 ? 10.809 -4.582 -35.131 1.00 83.12 89 ILE A CA 1
ATOM 692 C C . ILE A 1 89 ? 11.888 -4.496 -34.050 1.00 83.12 89 ILE A C 1
ATOM 694 O O . ILE A 1 89 ? 11.870 -5.284 -33.100 1.00 83.12 89 ILE A O 1
ATOM 698 N N . CYS A 1 90 ? 12.801 -3.527 -34.156 1.00 83.00 90 CYS A N 1
ATOM 699 C CA . CYS A 1 90 ? 13.829 -3.286 -33.144 1.00 83.00 90 CYS A CA 1
ATOM 700 C C . CYS A 1 90 ? 13.210 -2.948 -31.785 1.00 83.00 90 CYS A C 1
ATOM 702 O O . CYS A 1 90 ? 13.626 -3.509 -30.773 1.00 83.00 90 CYS A O 1
ATOM 704 N N . HIS A 1 91 ? 12.180 -2.101 -31.766 1.00 86.00 91 HIS A N 1
ATOM 705 C CA . HIS A 1 91 ? 11.399 -1.783 -30.578 1.00 86.00 91 HIS A CA 1
ATOM 706 C C . HIS A 1 91 ? 10.892 -3.049 -29.873 1.00 86.00 91 HIS A C 1
ATOM 708 O O . HIS A 1 91 ? 11.153 -3.228 -28.685 1.00 86.00 91 HIS A O 1
ATOM 714 N N . LYS A 1 92 ? 10.228 -3.955 -30.607 1.00 85.06 92 LYS A N 1
ATOM 715 C CA . LYS A 1 92 ? 9.683 -5.211 -30.059 1.00 85.06 92 LYS A CA 1
ATOM 716 C C . LYS A 1 92 ? 10.786 -6.168 -29.591 1.00 85.06 92 LYS A C 1
ATOM 718 O O . LYS A 1 92 ? 10.716 -6.677 -28.476 1.00 85.06 92 LYS A O 1
ATOM 723 N N . ARG A 1 93 ? 11.828 -6.383 -30.405 1.00 84.75 93 ARG A N 1
ATOM 724 C CA . ARG A 1 93 ? 12.933 -7.318 -30.101 1.00 84.75 93 ARG A CA 1
ATOM 725 C C . ARG A 1 93 ? 13.792 -6.876 -28.917 1.00 84.75 93 ARG A C 1
ATOM 727 O O . ARG A 1 93 ? 14.306 -7.721 -28.197 1.00 84.75 93 ARG A O 1
ATOM 734 N N . LEU A 1 94 ? 13.932 -5.569 -28.699 1.00 84.25 94 LEU A N 1
ATOM 735 C CA . LEU A 1 94 ? 14.696 -4.998 -27.586 1.00 84.25 94 LEU A CA 1
ATOM 736 C C . LEU A 1 94 ? 13.842 -4.772 -26.329 1.00 84.25 94 LEU A C 1
ATOM 738 O O . LEU A 1 94 ? 14.173 -3.925 -25.501 1.00 84.25 94 LEU A O 1
ATOM 742 N N . GLY A 1 95 ? 12.734 -5.505 -26.190 1.00 87.69 95 GLY A N 1
ATOM 743 C CA . GLY A 1 95 ? 11.890 -5.447 -24.999 1.00 87.69 95 GLY A CA 1
ATOM 744 C C . GLY A 1 95 ? 11.112 -4.141 -24.888 1.00 87.69 95 GLY A C 1
ATOM 745 O O . GLY A 1 95 ? 11.084 -3.524 -23.827 1.00 87.69 95 GLY A O 1
ATOM 746 N N . HIS A 1 96 ? 10.491 -3.701 -25.984 1.00 89.75 96 HIS A N 1
ATOM 747 C CA . HIS A 1 96 ? 9.677 -2.484 -26.025 1.00 89.75 96 HIS A CA 1
ATOM 748 C C . HIS A 1 96 ? 10.450 -1.207 -25.650 1.00 89.75 96 HIS A C 1
ATOM 750 O O . HIS A 1 96 ? 9.933 -0.283 -25.007 1.00 89.75 96 HIS A O 1
ATOM 756 N N . MET A 1 97 ? 11.712 -1.148 -26.080 1.00 87.69 97 MET A N 1
ATOM 757 C CA . MET A 1 97 ? 12.620 -0.037 -25.810 1.00 87.69 97 MET A CA 1
ATOM 758 C C . MET A 1 97 ? 12.048 1.302 -26.288 1.00 87.69 97 MET A C 1
ATOM 760 O O . MET A 1 97 ? 11.395 1.388 -27.325 1.00 87.69 97 MET A O 1
ATOM 764 N N . THR A 1 98 ? 12.301 2.377 -25.541 1.00 86.75 98 THR A N 1
ATOM 765 C CA . THR A 1 98 ? 11.827 3.711 -25.931 1.00 86.75 98 THR A CA 1
ATOM 766 C C . THR A 1 98 ? 12.445 4.167 -27.252 1.00 86.75 98 THR A C 1
ATOM 768 O O . THR A 1 98 ? 13.590 3.839 -27.556 1.00 86.75 98 THR A O 1
ATOM 771 N N . GLU A 1 99 ? 11.725 5.014 -27.990 1.00 85.75 99 GLU A N 1
ATOM 772 C CA . GLU A 1 99 ? 12.246 5.659 -29.202 1.00 85.75 99 GLU A CA 1
ATOM 773 C C . GLU A 1 99 ? 13.564 6.405 -28.927 1.00 85.75 99 GLU A C 1
ATOM 775 O O . GLU A 1 99 ? 14.507 6.327 -29.707 1.00 85.75 99 GLU A O 1
ATOM 780 N N . LYS A 1 100 ? 13.683 7.057 -27.759 1.00 86.12 100 LYS A N 1
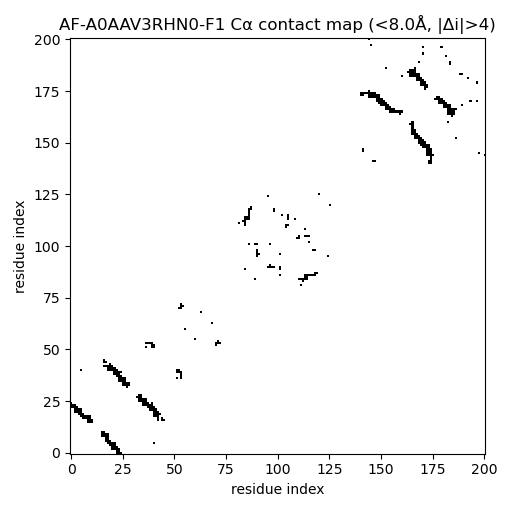ATOM 781 C CA . LYS A 1 100 ? 14.938 7.685 -27.312 1.00 86.12 100 LYS A CA 1
ATOM 782 C C . LYS A 1 100 ? 16.085 6.671 -27.208 1.00 86.12 100 LYS A C 1
ATOM 784 O O . LYS A 1 100 ? 17.193 6.970 -27.643 1.00 86.12 100 LYS A O 1
ATOM 789 N N . GLY A 1 101 ? 15.826 5.484 -26.656 1.00 85.94 101 GLY A N 1
ATOM 790 C CA . GLY A 1 101 ? 16.807 4.397 -26.582 1.00 85.94 101 GLY A CA 1
ATOM 791 C C . GLY A 1 101 ? 17.222 3.897 -27.967 1.00 85.94 101 GLY A C 1
ATOM 792 O O . GLY A 1 101 ? 18.415 3.775 -28.243 1.00 85.94 101 GLY A O 1
ATOM 793 N N . LEU A 1 102 ? 16.255 3.713 -28.868 1.00 85.31 102 LEU A N 1
ATOM 794 C CA . LEU A 1 102 ? 16.507 3.314 -30.255 1.00 85.31 102 LEU A CA 1
ATOM 795 C C . LEU A 1 102 ? 17.334 4.363 -31.017 1.00 85.31 102 LEU A C 1
ATOM 797 O O . LEU A 1 102 ? 18.288 4.006 -31.706 1.00 85.31 102 LEU A O 1
ATOM 801 N N . LYS A 1 103 ? 17.074 5.659 -30.807 1.00 83.44 103 LYS A N 1
ATOM 802 C CA . LYS A 1 103 ? 17.880 6.761 -31.364 1.00 83.44 103 LYS A CA 1
ATOM 803 C C . LYS A 1 103 ? 19.329 6.746 -30.877 1.00 83.44 103 LYS A C 1
ATOM 805 O O . LYS A 1 103 ? 20.242 7.025 -31.650 1.00 83.44 103 LYS A O 1
ATOM 810 N N . ILE A 1 104 ? 19.574 6.401 -29.612 1.00 85.25 104 ILE A N 1
ATOM 811 C CA . ILE A 1 104 ? 20.943 6.262 -29.083 1.00 85.25 104 ILE A CA 1
ATOM 812 C C . ILE A 1 104 ? 21.664 5.088 -29.758 1.00 85.25 104 ILE A C 1
ATOM 814 O O . ILE A 1 104 ? 22.827 5.222 -30.141 1.00 85.25 104 ILE A O 1
ATOM 818 N N . ILE A 1 105 ? 20.978 3.956 -29.925 1.00 82.06 105 ILE A N 1
ATOM 819 C CA . ILE A 1 105 ? 21.509 2.764 -30.604 1.00 82.06 105 ILE A CA 1
ATOM 820 C C . ILE A 1 105 ? 21.841 3.072 -32.070 1.00 82.06 105 ILE A C 1
ATOM 822 O O . ILE A 1 105 ? 22.925 2.707 -32.533 1.00 82.06 105 ILE A O 1
ATOM 826 N N . SER A 1 106 ? 20.954 3.800 -32.755 1.00 81.06 106 SER A N 1
ATOM 827 C CA . SER A 1 106 ? 21.150 4.292 -34.122 1.00 81.06 106 SER A CA 1
ATOM 828 C C . SER A 1 106 ? 22.402 5.164 -34.240 1.00 81.06 106 SER A C 1
ATOM 830 O O . SER A 1 106 ? 23.317 4.847 -34.999 1.00 81.06 106 SER A O 1
ATOM 832 N N . LYS A 1 107 ? 22.522 6.203 -33.397 1.00 83.06 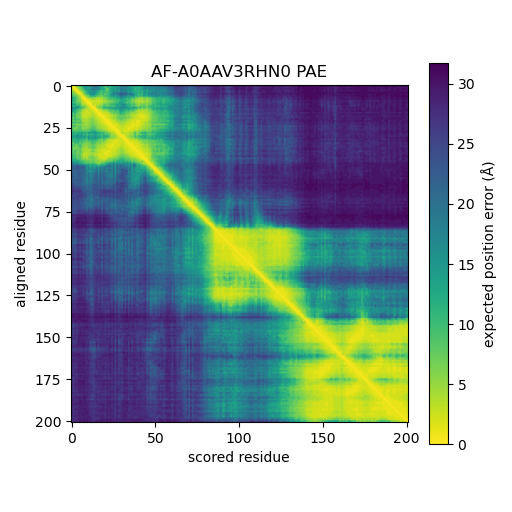107 LYS A N 1
ATOM 833 C CA . LYS A 1 107 ? 23.690 7.106 -33.379 1.00 83.06 107 LYS A CA 1
ATOM 834 C C . LYS A 1 107 ? 25.009 6.373 -33.144 1.00 83.06 107 LYS A C 1
ATOM 836 O O . LYS A 1 107 ? 26.030 6.745 -33.713 1.00 83.06 107 LYS A O 1
ATOM 841 N N . LYS A 1 108 ? 24.991 5.329 -32.314 1.00 81.25 108 LYS A N 1
ATOM 842 C CA . LYS A 1 108 ? 26.166 4.499 -32.017 1.00 81.25 108 LYS A CA 1
ATOM 843 C C . LYS A 1 108 ? 26.432 3.412 -33.068 1.00 81.25 108 LYS A C 1
ATOM 845 O O . LYS A 1 108 ? 27.376 2.648 -32.891 1.00 81.25 108 LYS A O 1
ATOM 850 N N . LYS A 1 109 ? 25.625 3.333 -34.136 1.00 78.25 109 LYS A N 1
ATOM 851 C CA . LYS A 1 109 ? 25.729 2.343 -35.223 1.00 78.25 109 LYS A CA 1
ATOM 852 C C . LYS A 1 109 ? 25.801 0.895 -34.716 1.00 78.25 109 LYS A C 1
ATOM 854 O O . LYS A 1 109 ? 26.498 0.063 -35.286 1.00 78.25 109 LYS A O 1
ATOM 859 N N . LEU A 1 110 ? 25.089 0.595 -33.625 1.00 78.50 110 LEU A N 1
ATOM 860 C CA . LEU A 1 110 ? 25.102 -0.737 -33.000 1.00 78.50 110 LEU A CA 1
ATOM 861 C C . LEU A 1 110 ? 24.183 -1.738 -33.714 1.00 78.50 110 LEU A C 1
ATOM 863 O O . LEU A 1 110 ? 24.305 -2.940 -33.493 1.00 78.50 110 LEU A O 1
ATOM 867 N N . ILE A 1 111 ? 23.269 -1.249 -34.558 1.00 74.12 111 ILE A N 1
ATOM 868 C CA . ILE A 1 111 ? 22.408 -2.062 -35.417 1.00 74.12 111 ILE A CA 1
ATOM 869 C C . ILE A 1 111 ? 22.703 -1.679 -36.874 1.00 74.12 111 ILE A C 1
ATOM 871 O O . ILE A 1 111 ? 22.589 -0.499 -37.216 1.00 74.12 111 ILE A O 1
ATOM 875 N N . PRO A 1 112 ? 23.093 -2.637 -37.733 1.00 69.12 112 PRO A N 1
ATOM 876 C CA . PRO A 1 112 ? 23.328 -2.364 -39.145 1.00 69.12 112 PRO A CA 1
ATOM 877 C C . PRO A 1 112 ? 22.030 -1.931 -39.848 1.00 69.12 112 PRO A C 1
ATOM 879 O O . PRO A 1 112 ? 20.953 -2.461 -39.571 1.00 69.12 112 PRO A O 1
ATOM 882 N N . ASN A 1 113 ? 22.146 -0.969 -40.767 1.00 68.31 113 ASN A N 1
ATOM 883 C CA . ASN A 1 113 ? 21.059 -0.463 -41.623 1.00 68.31 113 ASN A CA 1
ATOM 884 C C . ASN A 1 113 ? 19.843 0.120 -40.878 1.00 68.31 113 ASN A C 1
ATOM 886 O O . ASN A 1 113 ? 18.742 0.135 -41.412 1.00 68.31 113 ASN A O 1
ATOM 890 N N . PHE A 1 114 ? 20.024 0.591 -39.642 1.00 73.00 114 PHE A N 1
ATOM 891 C CA . PHE A 1 114 ? 18.929 1.181 -38.880 1.00 73.00 114 PHE A CA 1
ATOM 892 C C . PHE A 1 114 ? 18.498 2.526 -39.476 1.00 73.00 114 PHE A C 1
ATOM 894 O O . PHE A 1 114 ? 19.273 3.485 -39.494 1.00 73.00 114 PHE A O 1
ATOM 901 N N . GLU A 1 115 ? 17.250 2.604 -39.930 1.00 69.69 115 GLU A N 1
ATOM 902 C CA . GLU A 1 115 ? 16.652 3.852 -40.392 1.00 69.69 115 GLU A CA 1
ATOM 903 C C . GLU A 1 115 ? 16.137 4.665 -39.198 1.00 69.69 115 GLU A C 1
ATOM 905 O O . GLU A 1 115 ? 15.318 4.192 -38.409 1.00 69.69 115 GLU A O 1
ATOM 910 N N . ASP A 1 116 ? 16.595 5.913 -39.070 1.00 67.75 116 ASP A N 1
ATOM 911 C CA . ASP A 1 116 ? 16.104 6.858 -38.058 1.00 67.75 116 ASP A CA 1
ATOM 912 C C . ASP A 1 116 ? 14.736 7.423 -38.478 1.00 67.75 116 ASP A C 1
ATOM 914 O O . ASP A 1 116 ? 14.602 8.570 -38.903 1.00 67.75 116 ASP A O 1
ATOM 918 N N . LYS A 1 117 ? 13.713 6.566 -38.435 1.00 73.56 117 LYS A N 1
ATOM 919 C CA . LYS A 1 117 ? 12.310 6.925 -38.676 1.00 73.56 117 LYS A CA 1
ATOM 920 C C . LYS A 1 117 ? 11.582 7.150 -37.354 1.00 73.56 117 LYS A C 1
ATOM 922 O O . LYS A 1 117 ? 11.962 6.607 -36.322 1.00 73.56 117 LYS A O 1
ATOM 927 N N . MET A 1 118 ? 10.514 7.947 -37.381 1.00 74.62 118 MET A N 1
ATOM 928 C CA . MET A 1 118 ? 9.603 8.033 -36.238 1.00 74.62 118 MET A CA 1
ATOM 929 C C . MET A 1 118 ? 8.937 6.677 -36.000 1.00 74.62 118 MET A C 1
ATOM 931 O O . MET A 1 118 ? 8.496 6.018 -36.940 1.00 74.62 118 MET A O 1
ATOM 935 N N . MET A 1 119 ? 8.884 6.269 -34.734 1.00 79.44 119 MET A N 1
ATOM 936 C CA . MET A 1 119 ? 8.258 5.018 -34.319 1.00 79.44 119 MET A CA 1
ATOM 937 C C . MET A 1 119 ? 6.742 5.194 -34.230 1.00 79.44 119 MET A C 1
ATOM 939 O O . MET A 1 119 ? 6.261 6.215 -33.732 1.00 79.44 119 MET A O 1
ATOM 943 N N . ASN A 1 120 ? 5.989 4.182 -34.655 1.00 82.69 120 ASN A N 1
ATOM 944 C CA . ASN A 1 120 ? 4.542 4.184 -34.482 1.00 82.69 120 ASN A CA 1
ATOM 945 C C . ASN A 1 120 ? 4.157 3.924 -33.018 1.00 82.69 120 ASN A C 1
ATOM 947 O O . ASN A 1 120 ? 4.908 3.341 -32.229 1.00 82.69 120 ASN A O 1
ATOM 951 N N . ASN A 1 121 ? 2.936 4.313 -32.651 1.00 86.56 121 ASN A N 1
ATOM 952 C CA . ASN A 1 121 ? 2.386 3.999 -31.337 1.00 86.56 121 ASN A CA 1
ATOM 953 C C . ASN A 1 121 ? 2.253 2.477 -31.159 1.00 86.56 121 ASN A C 1
ATOM 955 O O . ASN A 1 121 ? 1.466 1.820 -31.837 1.00 86.56 121 ASN A O 1
ATOM 959 N N . CYS A 1 122 ? 2.999 1.910 -30.210 1.00 89.56 122 CYS A N 1
ATOM 960 C CA . CYS A 1 122 ? 2.887 0.499 -29.853 1.00 89.56 122 CYS A CA 1
ATOM 961 C C . CYS A 1 122 ? 1.766 0.291 -28.822 1.00 89.56 122 CYS A C 1
ATOM 963 O O . CYS A 1 122 ? 1.868 0.781 -27.695 1.00 89.56 122 CYS A O 1
ATOM 965 N N . SER A 1 123 ? 0.734 -0.484 -29.173 1.00 90.75 123 SER A N 1
ATOM 966 C CA . SER A 1 123 ? -0.404 -0.801 -28.290 1.00 90.75 123 SER A CA 1
ATOM 967 C C . SER A 1 123 ? 0.031 -1.394 -26.943 1.00 90.75 123 SER A C 1
ATOM 969 O O . SER A 1 123 ? -0.420 -0.936 -25.895 1.00 90.75 123 SER A O 1
ATOM 971 N N . HIS A 1 124 ? 0.974 -2.340 -26.951 1.00 89.81 124 HIS A N 1
ATOM 972 C CA . HIS A 1 124 ? 1.508 -2.959 -25.733 1.00 89.81 124 HIS A CA 1
ATOM 973 C C . HIS A 1 124 ? 2.229 -1.956 -24.828 1.00 89.81 124 HIS A C 1
ATOM 975 O O . HIS A 1 124 ? 2.089 -2.014 -23.609 1.00 89.81 124 HIS A O 1
ATOM 981 N N . CYS A 1 125 ? 2.973 -1.004 -25.401 1.00 89.88 125 CYS A N 1
ATOM 982 C CA . CYS A 1 125 ? 3.599 0.054 -24.612 1.00 89.88 125 CYS A CA 1
ATOM 983 C C . CYS A 1 125 ? 2.590 1.031 -24.038 1.00 89.88 125 CYS A C 1
ATOM 985 O O . CYS A 1 125 ? 2.780 1.469 -22.911 1.00 89.88 125 CYS A O 1
ATOM 987 N N . LEU A 1 126 ? 1.559 1.394 -24.802 1.00 89.38 126 LEU A N 1
ATOM 988 C CA . LEU A 1 126 ? 0.510 2.289 -24.325 1.00 89.38 126 LEU A CA 1
ATOM 989 C C . LEU A 1 126 ? -0.223 1.670 -23.134 1.00 89.38 126 LEU A C 1
ATOM 991 O O . LEU A 1 126 ? -0.360 2.325 -22.108 1.00 89.38 126 LEU A O 1
ATOM 995 N N . MET A 1 127 ? -0.594 0.393 -23.237 1.00 87.19 127 MET A N 1
ATOM 996 C CA . MET A 1 127 ? -1.221 -0.352 -22.142 1.00 87.19 127 MET A CA 1
ATOM 997 C C . MET A 1 127 ? -0.270 -0.528 -20.951 1.00 87.19 127 MET A C 1
ATOM 999 O O . MET A 1 127 ? -0.650 -0.277 -19.813 1.00 87.19 127 MET A O 1
ATOM 1003 N N . GLY A 1 128 ? 0.989 -0.903 -21.199 1.00 86.81 128 GLY A N 1
ATOM 1004 C CA . GLY A 1 128 ? 1.974 -1.131 -20.138 1.00 86.81 128 GLY A CA 1
ATOM 1005 C C . GLY A 1 128 ? 2.463 0.141 -19.436 1.00 86.81 128 GLY A C 1
ATOM 1006 O O . GLY A 1 128 ? 2.953 0.068 -18.313 1.00 86.81 128 GLY A O 1
ATOM 1007 N N . LYS A 1 129 ? 2.345 1.307 -20.083 1.00 84.56 129 LYS A N 1
ATOM 1008 C CA . LYS A 1 129 ? 2.712 2.623 -19.527 1.00 84.56 129 LYS A CA 1
ATOM 1009 C C . LYS A 1 129 ? 1.498 3.465 -19.155 1.00 84.56 129 LYS A C 1
ATOM 1011 O O . LYS A 1 129 ? 1.651 4.656 -18.883 1.00 84.56 129 LYS A O 1
ATOM 1016 N N . GLN A 1 130 ? 0.303 2.884 -19.166 1.00 84.38 130 GLN A N 1
ATOM 1017 C CA . GLN A 1 130 ? -0.887 3.600 -18.751 1.00 84.38 130 GLN A CA 1
ATOM 1018 C C . GLN A 1 130 ? -0.755 3.943 -17.266 1.00 84.38 130 GLN A C 1
ATOM 1020 O O . GLN A 1 130 ? -0.776 3.076 -16.396 1.00 84.38 130 GLN A O 1
ATOM 1025 N N . HIS A 1 131 ? -0.592 5.229 -16.978 1.00 81.25 131 HIS A N 1
ATOM 1026 C CA . HIS A 1 131 ? -0.651 5.724 -15.614 1.00 81.25 131 HIS A CA 1
ATOM 1027 C C . HIS A 1 131 ? -2.113 5.803 -15.176 1.00 81.25 131 HIS A C 1
ATOM 1029 O O . HIS A 1 131 ? -2.987 6.171 -15.965 1.00 81.25 131 HIS A O 1
ATOM 1035 N N . MET A 1 132 ? -2.382 5.478 -13.909 1.00 82.44 132 MET A N 1
ATOM 1036 C CA . MET A 1 132 ? -3.685 5.784 -13.328 1.00 82.44 132 MET A CA 1
ATOM 1037 C C . MET A 1 132 ? -3.902 7.296 -13.377 1.00 82.44 132 MET A C 1
ATOM 1039 O O . MET A 1 132 ? -3.033 8.069 -12.968 1.00 82.44 132 MET A O 1
ATOM 1043 N N . ILE A 1 133 ? -5.061 7.707 -13.890 1.00 82.94 133 ILE A N 1
ATOM 1044 C CA . ILE A 1 133 ? -5.494 9.102 -13.828 1.00 82.94 133 ILE A CA 1
ATOM 1045 C C . ILE A 1 133 ? -5.597 9.477 -12.347 1.00 82.94 133 ILE A C 1
ATOM 1047 O O . ILE A 1 133 ? -6.057 8.681 -11.527 1.00 82.94 133 ILE A O 1
ATOM 1051 N N . SER A 1 134 ? -5.141 10.677 -11.991 1.00 83.19 134 SER A N 1
ATOM 1052 C CA . SER A 1 134 ? -5.252 11.164 -10.619 1.00 83.19 134 SER A CA 1
ATOM 1053 C C . SER A 1 134 ? -6.715 11.194 -10.188 1.00 83.19 134 SER A C 1
ATOM 1055 O O . SER A 1 134 ? -7.543 11.806 -10.863 1.00 83.19 134 SER A O 1
ATOM 1057 N N . PHE A 1 135 ? -7.025 10.583 -9.047 1.00 80.81 135 PHE A N 1
ATOM 1058 C CA . PHE A 1 135 ? -8.341 10.724 -8.435 1.00 80.81 135 PHE A CA 1
ATOM 1059 C C . PHE A 1 135 ? -8.611 12.191 -8.083 1.00 80.81 135 PHE A C 1
ATOM 1061 O O . PHE A 1 135 ? -7.710 12.908 -7.631 1.00 80.81 135 PHE A O 1
ATOM 1068 N N . ASN A 1 136 ? -9.862 12.626 -8.253 1.00 82.00 136 ASN A N 1
ATOM 1069 C CA . ASN A 1 136 ? -10.300 13.926 -7.757 1.00 82.00 136 ASN A CA 1
ATOM 1070 C C . ASN A 1 136 ? -10.084 13.971 -6.242 1.00 82.00 136 ASN A C 1
ATOM 1072 O O . ASN A 1 136 ? -10.550 13.097 -5.508 1.00 82.00 136 ASN A O 1
ATOM 1076 N N . LYS A 1 137 ? -9.369 14.991 -5.764 1.00 75.88 137 LYS A N 1
ATOM 1077 C CA . LYS A 1 137 ? -9.154 15.183 -4.330 1.00 75.88 137 LYS A CA 1
ATOM 1078 C C . LYS A 1 137 ? -10.473 15.625 -3.698 1.00 75.88 137 LYS A C 1
ATOM 1080 O O . LYS A 1 137 ? -10.877 16.771 -3.857 1.00 75.88 137 LYS A O 1
ATOM 1085 N N . SER A 1 138 ? -11.130 14.732 -2.964 1.00 71.12 138 SER A N 1
ATOM 1086 C CA . SER A 1 138 ? -12.148 15.132 -1.992 1.00 71.12 138 SER A CA 1
ATOM 1087 C C . SER A 1 138 ? -11.419 15.738 -0.791 1.00 71.12 138 SER A C 1
ATOM 1089 O O . SER A 1 138 ? -10.750 15.023 -0.051 1.00 71.12 138 SER A O 1
ATOM 1091 N N . SER A 1 139 ? -11.436 17.068 -0.660 1.00 68.31 139 SER A N 1
ATOM 1092 C CA . SER A 1 139 ? -10.669 17.790 0.370 1.00 68.31 139 SER A CA 1
ATOM 1093 C C . SER A 1 139 ? -11.530 18.419 1.464 1.00 68.31 139 SER A C 1
ATOM 1095 O O . SER A 1 139 ? -10.997 19.136 2.310 1.00 68.31 139 SER A O 1
ATOM 1097 N N . GLN A 1 140 ? -12.848 18.217 1.436 1.00 81.62 140 GLN A N 1
ATOM 1098 C CA . GLN A 1 140 ? -13.748 18.854 2.394 1.00 81.62 140 GLN A CA 1
ATOM 1099 C C . GLN A 1 140 ? -13.860 18.016 3.665 1.00 81.62 140 GLN A C 1
ATOM 1101 O O . GLN A 1 140 ? -14.428 16.922 3.655 1.00 81.62 140 GLN A O 1
ATOM 1106 N N . ARG A 1 141 ? -13.310 18.578 4.745 1.00 82.31 141 ARG A N 1
ATOM 1107 C CA . ARG A 1 141 ? -13.498 1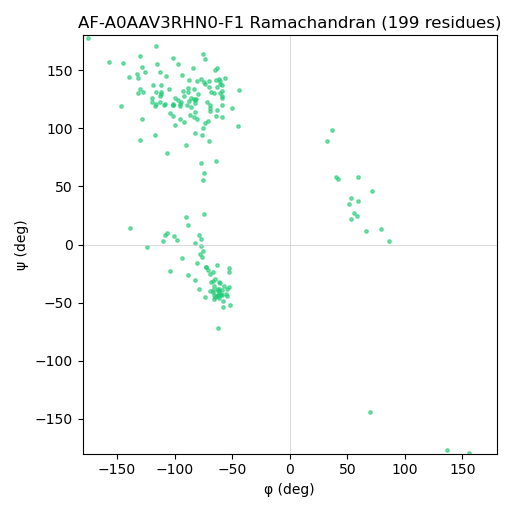8.123 6.123 1.00 82.31 141 ARG A CA 1
ATOM 1108 C C . ARG A 1 141 ? -14.986 18.170 6.462 1.00 82.31 141 ARG A C 1
ATOM 1110 O O . ARG A 1 141 ? -15.657 19.137 6.103 1.00 82.31 141 ARG A O 1
ATOM 1117 N N . ARG A 1 142 ? -15.497 17.141 7.133 1.00 89.50 142 ARG A N 1
ATOM 1118 C CA . ARG A 1 142 ? -16.873 17.157 7.645 1.00 89.50 142 ARG A CA 1
ATOM 1119 C C . ARG A 1 142 ? -17.057 18.229 8.714 1.00 89.50 142 ARG A C 1
ATOM 1121 O O . ARG A 1 142 ? -16.106 18.586 9.402 1.00 89.50 142 ARG A O 1
ATOM 1128 N N . GLU A 1 143 ? -18.274 18.756 8.817 1.00 90.94 143 GLU A N 1
ATOM 1129 C CA . GLU A 1 143 ? -18.602 19.866 9.718 1.00 90.94 143 GLU A CA 1
ATOM 1130 C C . GLU A 1 143 ? -19.013 19.397 11.112 1.00 90.94 143 GLU A C 1
ATOM 1132 O O . GLU A 1 143 ? -18.825 20.143 12.073 1.00 90.94 143 GLU A O 1
ATOM 1137 N N . LYS A 1 144 ? -19.550 18.176 11.244 1.00 92.31 144 LYS A N 1
ATOM 1138 C CA . LYS A 1 144 ? -19.963 17.633 12.536 1.00 92.31 144 LYS A CA 1
ATOM 1139 C C . LYS A 1 144 ? -19.081 16.466 12.946 1.00 92.31 144 LYS A C 1
ATOM 1141 O O . LYS A 1 144 ? -18.566 15.698 12.133 1.00 92.31 144 LYS A O 1
ATOM 1146 N N . VAL A 1 145 ? -18.933 16.360 14.257 1.00 92.12 145 VAL A N 1
ATOM 1147 C CA . VAL A 1 145 ? -18.242 15.272 14.936 1.00 92.12 145 VAL A CA 1
ATOM 1148 C C . VAL A 1 145 ? -18.918 13.946 14.580 1.00 92.12 145 VAL A C 1
ATOM 1150 O O . VAL A 1 145 ? -20.141 13.848 14.655 1.00 92.12 145 VAL A O 1
ATOM 1153 N N . LEU A 1 146 ? -18.122 12.942 14.198 1.00 91.06 146 LEU A N 1
ATOM 1154 C CA . LEU A 1 146 ? -18.559 11.592 13.822 1.00 91.06 146 LEU A CA 1
ATOM 1155 C C . LEU A 1 146 ? -19.399 11.489 12.533 1.00 91.06 146 LEU A C 1
ATOM 1157 O O . LEU A 1 146 ? -19.910 10.409 12.240 1.00 91.06 146 LEU A O 1
ATOM 1161 N N . ASP A 1 147 ? -19.484 12.546 11.716 1.00 92.00 147 ASP A N 1
ATOM 1162 C CA . ASP A 1 147 ? -20.110 12.481 10.379 1.00 92.00 147 ASP A CA 1
ATOM 1163 C C . ASP A 1 147 ? -19.387 11.495 9.444 1.00 92.00 147 ASP A C 1
ATOM 1165 O O . ASP A 1 147 ? -19.991 10.897 8.551 1.00 92.00 147 ASP A O 1
ATOM 1169 N N . LEU A 1 148 ? -18.069 11.354 9.613 1.00 92.06 148 LEU A N 1
ATOM 1170 C CA . LEU A 1 148 ? -17.243 10.401 8.883 1.00 92.06 148 LEU A CA 1
ATOM 1171 C C . LEU A 1 148 ? -16.114 9.912 9.782 1.00 92.06 148 LEU A C 1
ATOM 1173 O O . LEU A 1 148 ? -15.259 10.690 10.201 1.00 92.06 148 LEU A O 1
ATOM 1177 N N . VAL A 1 149 ? -16.091 8.606 10.028 1.00 93.00 149 VAL A N 1
ATOM 1178 C CA . VAL A 1 149 ? -15.019 7.943 10.766 1.00 93.00 149 VAL A CA 1
ATOM 1179 C C . VAL A 1 149 ? -14.320 6.976 9.826 1.00 93.00 149 VAL A C 1
ATOM 1181 O O . VAL A 1 149 ? -14.938 6.052 9.300 1.00 93.00 149 VAL A O 1
ATOM 1184 N N . TYR A 1 150 ? -13.022 7.175 9.626 1.00 94.00 150 TYR A N 1
ATOM 1185 C CA . TYR A 1 150 ? -12.181 6.182 8.973 1.00 94.00 150 TYR A CA 1
ATOM 1186 C C . TYR A 1 150 ? -11.752 5.153 10.008 1.00 94.00 150 TYR A C 1
ATOM 1188 O O . TYR A 1 150 ? -11.327 5.513 11.108 1.00 94.00 150 TYR A O 1
ATOM 1196 N N . SER A 1 151 ? -11.848 3.879 9.651 1.00 95.69 151 SER A N 1
ATOM 1197 C CA . SER A 1 151 ? -11.379 2.789 10.492 1.00 95.69 151 SER A CA 1
ATOM 1198 C C . SER A 1 151 ? -10.533 1.825 9.687 1.00 95.69 151 SER A C 1
ATOM 1200 O O . SER A 1 151 ? -10.819 1.571 8.517 1.00 95.69 151 SER A O 1
ATOM 1202 N N . ASP A 1 152 ? -9.495 1.303 10.327 1.00 96.50 152 ASP A N 1
ATOM 1203 C CA . ASP A 1 152 ? -8.666 0.241 9.780 1.00 96.50 152 ASP A CA 1
ATOM 1204 C C . ASP A 1 152 ? -8.319 -0.768 10.876 1.00 96.50 152 ASP A C 1
ATOM 1206 O O . ASP A 1 152 ? -8.109 -0.401 12.037 1.00 96.50 152 ASP A O 1
ATOM 1210 N N . VAL A 1 153 ? -8.259 -2.043 10.499 1.00 96.38 153 VAL A N 1
ATOM 1211 C CA . VAL A 1 153 ? -7.907 -3.147 11.393 1.00 96.38 153 VAL A CA 1
ATOM 1212 C C . VAL A 1 153 ? -6.629 -3.778 10.882 1.00 96.38 153 VAL A C 1
ATOM 1214 O O . VAL A 1 153 ? -6.579 -4.352 9.797 1.00 96.38 153 VAL A O 1
ATOM 1217 N N . CYS A 1 154 ? -5.598 -3.739 11.713 1.00 94.75 154 CYS A N 1
ATOM 1218 C CA . CYS A 1 154 ? -4.306 -4.297 11.380 1.00 94.75 154 CYS A CA 1
ATOM 1219 C C . CYS A 1 154 ? -4.047 -5.564 12.198 1.00 94.75 154 CYS A C 1
ATOM 1221 O O . CYS A 1 154 ? -4.002 -5.523 13.429 1.00 94.75 154 CYS A O 1
ATOM 1223 N N . GLY A 1 155 ? -3.851 -6.693 11.520 1.00 92.06 155 GLY A N 1
ATOM 1224 C CA . GLY A 1 155 ? -3.449 -7.957 12.136 1.00 92.06 155 GLY A CA 1
ATOM 1225 C C . GLY A 1 155 ? -3.856 -9.183 11.310 1.00 92.06 155 GLY A C 1
ATOM 1226 O O . GLY A 1 155 ? -4.453 -9.030 10.243 1.00 92.06 155 GLY A O 1
ATOM 1227 N N . PRO A 1 156 ? -3.543 -10.403 11.783 1.00 92.94 156 PRO A N 1
ATOM 1228 C CA . PRO A 1 156 ? -2.851 -10.708 13.036 1.00 92.94 156 PRO A CA 1
ATOM 1229 C C . PRO A 1 156 ? -1.348 -10.386 12.990 1.00 92.94 156 PRO A C 1
ATOM 1231 O O . PRO A 1 156 ? -0.642 -10.683 12.027 1.00 92.94 156 PRO A O 1
ATOM 1234 N N . MET A 1 157 ? -0.841 -9.803 14.070 1.00 92.12 157 MET A N 1
ATOM 1235 C CA . MET A 1 157 ? 0.572 -9.522 14.294 1.00 92.12 157 MET A CA 1
ATOM 1236 C C . MET A 1 157 ? 1.321 -10.809 14.628 1.00 92.12 157 MET A C 1
ATOM 1238 O O . MET A 1 157 ? 0.845 -11.641 15.401 1.00 92.12 157 MET A O 1
ATOM 1242 N N . LYS A 1 158 ? 2.539 -10.948 14.091 1.00 91.19 158 LYS A N 1
ATOM 1243 C CA . LYS A 1 158 ? 3.404 -12.111 14.363 1.00 91.19 158 LYS A CA 1
ATOM 1244 C C . LYS A 1 158 ? 3.756 -12.247 15.845 1.00 91.19 158 LYS A C 1
ATOM 1246 O O . LYS A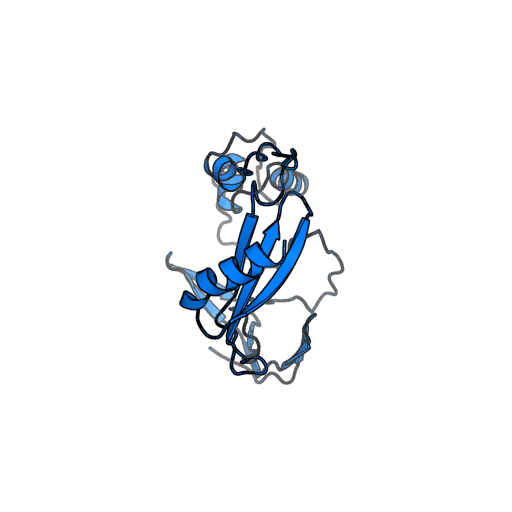 1 158 ? 3.922 -13.357 16.337 1.00 91.19 158 LYS A O 1
ATOM 1251 N N . VAL A 1 159 ? 3.886 -11.118 16.539 1.00 90.88 159 VAL A N 1
ATOM 1252 C CA . VAL A 1 159 ? 4.188 -11.054 17.969 1.00 90.88 159 VAL A CA 1
ATOM 1253 C C . VAL A 1 159 ? 2.966 -10.498 18.684 1.00 90.88 159 VAL A C 1
ATOM 1255 O O . VAL A 1 159 ? 2.446 -9.451 18.301 1.00 90.88 159 VAL A O 1
ATOM 1258 N N . LYS A 1 160 ? 2.508 -11.204 19.720 1.00 90.25 160 LYS A N 1
ATOM 1259 C CA . LYS A 1 160 ? 1.420 -10.721 20.572 1.00 90.25 160 LYS A CA 1
ATOM 1260 C C . LYS A 1 160 ? 1.908 -9.549 21.418 1.00 90.25 160 LYS A C 1
ATOM 1262 O O . LYS A 1 160 ? 2.990 -9.604 21.998 1.00 90.25 160 LYS A O 1
ATOM 1267 N N . ILE A 1 161 ? 1.087 -8.513 21.504 1.00 85.06 161 ILE A N 1
ATOM 1268 C CA . ILE A 1 161 ? 1.303 -7.364 22.385 1.00 85.06 161 ILE A CA 1
ATOM 1269 C C . ILE A 1 161 ? 0.975 -7.786 23.832 1.00 85.06 161 ILE A C 1
ATOM 1271 O O . ILE A 1 161 ? 0.327 -8.815 24.069 1.00 85.06 161 ILE A O 1
ATOM 1275 N N . LEU A 1 162 ? 1.412 -6.987 24.812 1.00 80.25 162 LEU A N 1
ATOM 1276 C CA . LEU A 1 162 ? 0.965 -7.069 26.207 1.00 80.25 162 LEU A CA 1
ATOM 1277 C C . LEU A 1 162 ? -0.562 -7.249 26.288 1.00 80.25 162 LEU A C 1
ATOM 1279 O O . LEU A 1 162 ? -1.320 -6.573 25.597 1.00 80.25 162 LEU A O 1
ATOM 1283 N N . GLY A 1 163 ? -1.009 -8.203 27.108 1.00 83.94 163 GLY A N 1
ATOM 1284 C CA . GLY A 1 163 ? -2.426 -8.579 27.211 1.00 83.94 163 GLY A CA 1
ATOM 1285 C C . GLY A 1 163 ? -2.898 -9.622 26.187 1.00 83.94 163 GLY A C 1
ATOM 1286 O O . GLY A 1 163 ? -4.074 -9.986 26.185 1.00 83.94 163 GLY A O 1
ATOM 1287 N N . GLY A 1 164 ? -2.000 -10.144 25.343 1.00 91.00 164 GLY A N 1
ATOM 1288 C CA . GLY A 1 164 ? -2.304 -11.211 24.384 1.00 91.00 164 GLY A CA 1
ATOM 1289 C C . GLY A 1 164 ? -3.017 -10.732 23.118 1.00 91.00 164 GLY A C 1
ATOM 1290 O O . GLY A 1 164 ? -3.538 -11.559 22.369 1.00 91.00 164 GLY A O 1
ATOM 1291 N N . CYS A 1 165 ? -3.045 -9.420 22.878 1.00 92.88 165 CYS A N 1
ATOM 1292 C CA . CYS A 1 165 ? -3.633 -8.826 21.685 1.00 92.88 165 CYS A CA 1
ATOM 1293 C C . CYS A 1 165 ? -2.781 -9.129 20.449 1.00 92.88 165 CYS A C 1
ATOM 1295 O O . CYS A 1 165 ? -1.550 -9.111 20.506 1.00 92.88 165 CYS A O 1
ATOM 1297 N N . SER A 1 166 ? -3.444 -9.411 19.332 1.00 94.75 166 SER A N 1
ATOM 1298 C CA . SER A 1 166 ? -2.785 -9.709 18.054 1.00 94.75 166 SER A CA 1
ATOM 1299 C C . SER A 1 166 ? -3.244 -8.794 16.925 1.00 94.75 166 SER A C 1
ATOM 1301 O O . SER A 1 166 ? -2.696 -8.860 15.834 1.00 94.75 166 SER A O 1
ATOM 1303 N N . TYR A 1 167 ? -4.187 -7.898 17.190 1.00 94.94 167 TYR A N 1
ATOM 1304 C CA . TYR A 1 167 ? -4.661 -6.903 16.243 1.00 94.94 167 TYR A CA 1
ATOM 1305 C C . TYR A 1 167 ? -4.643 -5.529 16.913 1.00 94.94 167 TYR A C 1
ATOM 1307 O O . TYR A 1 167 ? -4.646 -5.417 18.144 1.00 94.94 167 TYR A O 1
ATOM 1315 N N . PHE A 1 168 ? -4.683 -4.478 16.108 1.00 94.62 168 PHE A N 1
ATOM 1316 C CA . PHE A 1 168 ? -5.109 -3.164 16.565 1.00 94.62 168 PHE A CA 1
ATOM 1317 C C . PHE A 1 168 ? -6.117 -2.582 15.581 1.00 94.62 168 PHE A C 1
ATOM 1319 O O . PHE A 1 168 ? -6.030 -2.825 14.379 1.00 94.62 168 PHE A O 1
ATOM 1326 N N . VAL A 1 169 ? -7.069 -1.819 16.101 1.00 96.44 169 VAL A N 1
ATOM 1327 C CA . VAL A 1 169 ? -8.009 -1.037 15.300 1.00 96.44 169 VAL A CA 1
ATOM 1328 C C . VAL A 1 169 ? -7.709 0.440 15.493 1.00 96.44 169 VAL A C 1
ATOM 1330 O O . VAL A 1 169 ? -7.440 0.880 16.614 1.00 96.44 169 VAL A O 1
ATOM 1333 N N . THR A 1 170 ? -7.730 1.199 14.404 1.00 96.69 170 THR A N 1
ATOM 1334 C CA . THR A 1 170 ? -7.659 2.657 14.437 1.00 96.69 170 THR A CA 1
ATOM 1335 C C . THR A 1 170 ? -9.015 3.252 14.085 1.00 96.69 170 THR A C 1
ATOM 1337 O O . THR A 1 170 ? -9.761 2.709 13.270 1.00 96.69 170 THR A O 1
ATOM 1340 N N . PHE A 1 171 ? -9.334 4.373 14.723 1.00 96.19 171 PHE A N 1
ATOM 1341 C CA . PHE A 1 171 ? -10.467 5.224 14.390 1.00 96.19 171 PHE A CA 1
ATOM 1342 C C . PHE A 1 171 ? -9.965 6.651 14.211 1.00 96.19 171 PHE A C 1
ATOM 1344 O O . PHE A 1 171 ? -9.215 7.164 15.047 1.00 96.19 171 PHE A O 1
ATOM 1351 N N . ILE A 1 172 ? -10.368 7.277 13.111 1.00 94.19 172 ILE A N 1
ATOM 1352 C CA . ILE A 1 172 ? -10.035 8.656 12.772 1.00 94.19 172 ILE A CA 1
ATOM 1353 C C . ILE A 1 172 ? -11.339 9.366 12.459 1.00 94.19 172 ILE A C 1
ATOM 1355 O O . ILE A 1 172 ? -11.946 9.124 11.418 1.00 94.19 172 ILE A O 1
ATOM 1359 N N . ASP A 1 173 ? -11.763 10.242 13.358 1.00 93.62 173 ASP A N 1
ATOM 1360 C CA . ASP A 1 173 ? -12.862 11.158 13.077 1.00 93.62 173 ASP A CA 1
ATOM 1361 C C . ASP A 1 173 ? -12.382 12.232 12.088 1.00 93.62 173 ASP A C 1
ATOM 1363 O O . ASP A 1 173 ? -11.390 12.915 12.350 1.00 93.62 173 ASP A O 1
ATOM 1367 N N . ASP A 1 174 ? -13.050 12.368 10.940 1.00 91.69 174 ASP A N 1
ATOM 1368 C CA . ASP A 1 174 ? -12.662 13.325 9.896 1.00 91.69 174 ASP A CA 1
ATOM 1369 C C . ASP A 1 174 ? -12.790 14.771 10.380 1.00 91.69 174 ASP A C 1
ATOM 1371 O O . ASP A 1 174 ? -11.996 15.618 9.960 1.00 91.69 174 ASP A O 1
ATOM 1375 N N . PHE A 1 175 ? -13.727 15.038 11.307 1.00 90.62 175 PHE A N 1
ATOM 1376 C CA . PHE A 1 175 ? -13.806 16.327 11.974 1.00 90.62 175 PHE A CA 1
ATOM 1377 C C . PHE A 1 175 ? -12.519 16.550 12.765 1.00 90.62 175 PHE A C 1
ATOM 1379 O O . PHE A 1 175 ? -11.710 17.332 12.313 1.00 90.62 175 PHE A O 1
ATOM 1386 N N . PHE A 1 176 ? -12.199 15.894 13.874 1.00 85.88 176 PHE A N 1
ATOM 1387 C CA . PHE A 1 176 ? -10.988 16.267 14.630 1.00 85.88 176 PHE A CA 1
ATOM 1388 C C . PHE A 1 176 ? -9.646 15.877 13.982 1.00 85.88 176 PHE A C 1
ATOM 1390 O O . PHE A 1 176 ? -8.617 16.435 14.358 1.00 85.88 176 PHE A O 1
ATOM 1397 N N . ARG A 1 177 ? -9.631 14.926 13.039 1.00 85.44 177 ARG A N 1
ATOM 1398 C CA . ARG A 1 177 ? -8.430 14.225 12.530 1.00 85.44 177 ARG A CA 1
ATOM 1399 C C . ARG A 1 177 ? -7.566 13.593 13.624 1.00 85.44 177 ARG A C 1
ATOM 1401 O O . ARG A 1 177 ? -6.388 13.305 13.412 1.00 85.44 177 ARG A O 1
ATOM 1408 N N . ASN A 1 178 ? -8.161 13.346 14.787 1.00 85.81 178 ASN A N 1
ATOM 1409 C CA . ASN A 1 178 ? -7.501 12.679 15.894 1.00 85.81 178 ASN A CA 1
ATOM 1410 C C . ASN A 1 178 ? -7.566 11.171 15.678 1.00 85.81 178 ASN A C 1
ATOM 1412 O O . ASN A 1 178 ? -8.648 10.593 15.584 1.00 85.81 178 ASN A O 1
ATOM 1416 N N . VAL A 1 179 ? -6.396 10.540 15.622 1.00 92.12 179 VAL A N 1
ATOM 1417 C CA . VAL A 1 179 ? -6.273 9.087 15.508 1.00 92.12 179 VAL A CA 1
ATOM 1418 C C . VAL A 1 179 ? -6.328 8.479 16.902 1.00 92.12 179 VAL A C 1
ATOM 1420 O O . VAL A 1 179 ? -5.533 8.838 17.772 1.00 92.12 179 VAL A O 1
ATOM 1423 N N . ARG A 1 180 ? -7.233 7.524 17.113 1.00 94.44 180 ARG A N 1
ATOM 1424 C CA . ARG A 1 180 ? -7.252 6.678 18.310 1.00 94.44 180 ARG A CA 1
ATOM 1425 C C . ARG A 1 180 ? -7.004 5.236 17.910 1.00 94.44 180 ARG A C 1
ATOM 1427 O O . ARG A 1 180 ? -7.629 4.744 16.977 1.00 94.44 180 ARG A O 1
ATOM 1434 N N . ALA A 1 181 ? -6.086 4.577 18.606 1.00 95.00 181 ALA A N 1
ATOM 1435 C CA . ALA A 1 181 ? -5.714 3.193 18.351 1.00 95.00 181 ALA A CA 1
ATOM 1436 C C . ALA A 1 181 ? -6.006 2.333 19.582 1.00 95.00 181 ALA A C 1
ATOM 1438 O O . ALA A 1 181 ? -5.703 2.729 20.708 1.00 95.00 181 ALA A O 1
ATOM 1439 N N . TYR A 1 182 ? -6.558 1.145 19.355 1.00 94.75 182 TYR A N 1
ATOM 1440 C CA . TYR A 1 182 ? -6.933 0.206 20.405 1.00 94.75 182 TYR A CA 1
ATOM 1441 C C . TYR A 1 182 ? -6.400 -1.183 20.067 1.00 94.75 182 TYR A C 1
ATOM 1443 O O . TYR A 1 182 ? -6.603 -1.679 18.959 1.00 94.75 182 TYR A O 1
ATOM 1451 N N . ALA A 1 183 ? -5.726 -1.825 21.019 1.00 95.38 183 ALA A N 1
ATOM 1452 C CA . ALA A 1 183 ? -5.269 -3.202 20.865 1.00 95.38 183 ALA A CA 1
ATOM 1453 C C . ALA A 1 183 ? -6.428 -4.175 21.127 1.00 95.38 183 ALA A C 1
ATOM 1455 O O . ALA A 1 183 ? -7.077 -4.091 22.169 1.00 95.38 183 ALA A O 1
ATOM 1456 N N . ILE A 1 184 ? -6.650 -5.126 20.217 1.00 95.50 184 ILE A N 1
ATOM 1457 C CA . ILE A 1 184 ? -7.702 -6.146 20.334 1.00 95.50 184 ILE A CA 1
ATOM 1458 C C . ILE A 1 184 ? -7.129 -7.554 20.134 1.00 95.50 184 ILE A C 1
ATOM 1460 O O . ILE A 1 184 ? -6.099 -7.772 19.483 1.00 95.50 184 ILE A O 1
ATOM 1464 N N . LYS A 1 185 ? -7.779 -8.544 20.742 1.00 94.81 185 LYS A N 1
ATOM 1465 C CA . LYS A 1 185 ? -7.370 -9.952 20.658 1.00 94.81 185 LYS A CA 1
ATOM 1466 C C . LYS A 1 185 ? -7.807 -10.576 19.345 1.00 94.81 185 LYS A C 1
ATOM 1468 O O . LYS A 1 185 ? -7.030 -11.338 18.770 1.00 94.81 185 LYS A O 1
ATOM 1473 N N . THR A 1 186 ? -8.997 -10.217 18.881 1.00 94.19 186 THR A N 1
ATOM 1474 C CA . THR A 1 186 ? -9.665 -10.779 17.706 1.00 94.19 186 THR A CA 1
ATOM 1475 C C . THR A 1 186 ? -10.472 -9.693 16.977 1.00 94.19 186 THR A C 1
ATOM 1477 O O . THR A 1 186 ? -10.820 -8.670 17.566 1.00 94.19 186 THR A O 1
ATOM 1480 N N . ASN A 1 187 ? -10.725 -9.879 15.676 1.00 92.56 187 ASN A N 1
ATOM 1481 C CA . ASN A 1 187 ? -11.350 -8.863 14.811 1.00 92.56 187 ASN A CA 1
ATOM 1482 C C . ASN A 1 187 ? -12.843 -8.613 15.140 1.00 92.56 187 ASN A C 1
ATOM 1484 O O . ASN A 1 187 ? -13.361 -7.519 14.958 1.00 92.56 187 ASN A O 1
ATOM 1488 N N . ASP A 1 188 ? -13.541 -9.589 15.714 1.00 95.31 188 ASP A N 1
ATOM 1489 C CA . ASP A 1 188 ? -14.932 -9.460 16.174 1.00 95.31 188 ASP A CA 1
ATOM 1490 C C . ASP A 1 188 ? -15.118 -8.423 17.299 1.00 95.31 188 ASP A C 1
ATOM 1492 O O . ASP A 1 188 ? -16.221 -7.920 17.500 1.00 95.31 188 ASP A O 1
ATOM 1496 N N . GLN A 1 189 ? -14.044 -8.026 17.991 1.00 95.75 189 GLN A N 1
ATOM 1497 C CA . GLN A 1 189 ? -14.108 -7.017 19.055 1.00 95.75 189 GLN A CA 1
ATOM 1498 C C . GLN A 1 189 ? -14.239 -5.575 18.537 1.00 95.75 189 GLN A C 1
ATOM 1500 O O . GLN A 1 189 ? -14.498 -4.669 19.330 1.00 95.75 189 GLN A O 1
ATOM 1505 N N . VAL A 1 190 ? -14.069 -5.336 17.230 1.00 96.19 190 VAL A N 1
ATOM 1506 C CA . VAL A 1 190 ? -14.043 -3.985 16.636 1.00 96.19 190 VAL A CA 1
ATOM 1507 C C . VAL A 1 190 ? -15.295 -3.178 16.970 1.00 96.19 190 VAL A C 1
ATOM 1509 O O . VAL A 1 190 ? -15.180 -2.004 17.316 1.00 96.19 190 VAL A O 1
ATOM 1512 N N . PHE A 1 191 ? -16.479 -3.792 16.919 1.00 96.12 191 PHE A N 1
ATOM 1513 C CA . PHE A 1 191 ? -17.732 -3.083 17.183 1.00 96.12 191 PHE A CA 1
ATOM 1514 C C . PHE A 1 191 ? -17.850 -2.609 18.637 1.00 96.12 191 PHE A C 1
ATOM 1516 O O . PHE A 1 191 ? -18.263 -1.478 18.891 1.00 96.12 191 PHE A O 1
ATOM 1523 N N . GLU A 1 192 ? -17.434 -3.432 19.599 1.00 96.94 192 GLU A N 1
ATOM 1524 C CA . GLU A 1 192 ? -17.448 -3.040 21.012 1.00 96.94 192 GLU A CA 1
ATOM 1525 C C . GLU A 1 192 ? -16.443 -1.919 21.293 1.00 96.94 192 GLU A C 1
ATOM 1527 O O . GLU A 1 192 ? -16.756 -0.963 22.002 1.00 96.94 192 GLU A O 1
ATOM 1532 N N . ILE A 1 193 ? -15.264 -1.965 20.667 1.00 96.56 193 ILE A N 1
ATOM 1533 C CA . ILE A 1 193 ? -14.305 -0.859 20.753 1.00 96.56 193 ILE A CA 1
ATOM 1534 C C . ILE A 1 193 ? -14.846 0.405 20.072 1.00 96.56 193 ILE A C 1
ATOM 1536 O O . ILE A 1 193 ? -14.626 1.501 20.582 1.00 96.56 193 ILE A O 1
ATOM 1540 N N . PHE A 1 194 ? -15.587 0.287 18.968 1.00 95.56 194 PHE A N 1
ATOM 1541 C CA . PHE A 1 194 ? -16.212 1.442 18.325 1.00 95.56 194 PHE A CA 1
ATOM 1542 C C . PHE A 1 194 ? -17.220 2.139 19.249 1.00 95.56 194 PHE A C 1
ATOM 1544 O O . PHE A 1 194 ? -17.223 3.365 19.319 1.00 95.56 194 PHE A O 1
ATOM 1551 N N . LYS A 1 195 ? -18.022 1.393 20.023 1.00 96.06 195 LYS A N 1
ATOM 1552 C CA . LYS A 1 195 ? -18.904 1.992 21.045 1.00 96.06 195 LYS A CA 1
ATOM 1553 C C . LYS A 1 195 ? -18.109 2.769 22.092 1.00 96.06 195 LYS A C 1
ATOM 1555 O O . LYS A 1 195 ? -1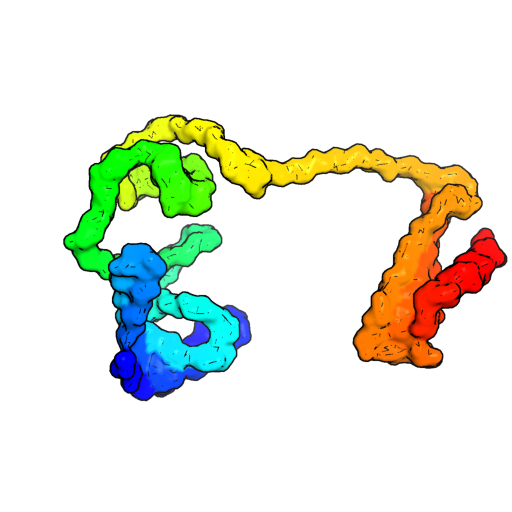8.497 3.874 22.456 1.00 96.06 195 LYS A O 1
ATOM 1560 N N . LEU A 1 196 ? -16.983 2.217 22.554 1.00 95.38 196 LEU A N 1
ATOM 1561 C CA . LEU A 1 196 ? -16.092 2.914 23.486 1.00 95.38 196 LEU A CA 1
ATOM 1562 C C . LEU A 1 196 ? -15.519 4.188 22.861 1.00 95.38 196 LEU A C 1
ATOM 1564 O O . LEU A 1 196 ? -15.502 5.229 23.508 1.00 95.38 196 LEU A O 1
ATOM 1568 N N . PHE A 1 197 ? -15.075 4.123 21.607 1.00 94.12 197 PHE A N 1
ATOM 1569 C CA . PHE A 1 197 ? -14.617 5.289 20.859 1.00 94.12 197 PHE A CA 1
ATOM 1570 C C . PHE A 1 197 ? -15.711 6.361 20.768 1.00 94.12 197 PHE A C 1
ATOM 1572 O O . PHE A 1 197 ? -15.445 7.508 21.113 1.00 94.12 197 PHE A O 1
ATOM 1579 N N . HIS A 1 198 ? -16.934 5.976 20.389 1.00 92.88 198 HIS A N 1
ATOM 1580 C CA . HIS A 1 198 ? -18.089 6.865 20.253 1.00 92.88 198 HIS A CA 1
ATOM 1581 C C . HIS A 1 198 ? -18.439 7.592 21.557 1.00 92.88 198 HIS A C 1
ATOM 1583 O O . HIS A 1 198 ? -18.755 8.771 21.526 1.00 92.88 198 HIS A O 1
ATOM 1589 N N . LEU A 1 199 ? -18.345 6.915 22.705 1.00 93.06 199 LEU A N 1
ATOM 1590 C CA . LEU A 1 199 ? -18.611 7.520 24.018 1.00 93.06 199 LEU A CA 1
ATOM 1591 C C . LEU A 1 199 ? -17.515 8.486 24.491 1.00 93.06 199 LEU A C 1
ATOM 1593 O O . LEU A 1 199 ? -17.741 9.264 25.414 1.00 93.06 199 LEU A O 1
ATOM 1597 N N . MET A 1 200 ? -16.312 8.395 23.924 1.00 86.19 200 MET A N 1
ATOM 1598 C CA . MET A 1 200 ? -15.163 9.213 24.316 1.00 86.19 200 MET A CA 1
ATOM 1599 C C . MET A 1 200 ? -14.914 10.399 23.366 1.00 86.19 200 MET A C 1
ATOM 1601 O O . MET A 1 200 ? -13.842 11.017 23.447 1.00 86.19 200 MET A O 1
ATOM 1605 N N . VAL A 1 201 ? -15.817 10.648 22.419 1.00 82.06 201 VAL A N 1
ATOM 1606 C CA . VAL A 1 201 ? -15.776 11.741 21.436 1.00 82.06 201 VAL A CA 1
ATOM 1607 C C . VAL A 1 201 ? -16.908 12.708 21.748 1.00 82.06 201 VAL A C 1
ATOM 1609 O O . VAL A 1 201 ? -16.616 13.923 21.746 1.00 82.06 201 VAL A O 1
#

InterPro domains:
  IPR012337 Ribonuclease H-like superfamily [SSF53098] (141-199)
  IPR025724 GAG-pre-integrase domain [PF13976] (68-130)
  IPR036397 Ribonuclease H superfamily [G3DSA:3.30.420.10] (136-201)
  IPR039537 Retrotransposon Ty1/copia-like [PTHR42648] (84-200)

Mean predicted aligned error: 18.85 Å

Nearest PDB structures (foldseek):
  2x6s-assembly3_B  TM=7.582E-01  e=3.485E-02  Human spumaretrovirus
  2x74-assembly1_C  TM=7.318E-01  e=6.970E-02  Human spumaretrovirus
  4bac-assembly1_A-2  TM=5.024E-01  e=1.305E-02  Human spumaretrovirus
  3oyn-assembly1_A  TM=5.034E-01  e=1.644E-02  Human spumaretrovirus
  2baf-assembly1_A  TM=1.428E-01  e=5.624E+00  Bos taurus

Secondary structure (DSSP, 8-state):
--EEEP--EEEETTEEEE--EEEEEEEE-TTS-EEEEEEEEE-TT--S-----TTSSTT------TT---------SS----S---HHHHHHHTTS--HHHHHHHHHTT-STT---PPPP--HHHHHHT-PPPPPP------SSTTSSEEEEEE---SS--TTS--EEEEEEETTT--EEEEEESSGGGHHHHHHHHHHT-

Sequence (201 aa):
MYLLKGGSSITMKNGVSRIVAIGDVQLESDLRHMIILKKVRHTPDFRMSLTSSGNLDDERIEDYIGTLYKARFSTHKSGICTIDSNIDICHKRLGHMTEKGLKIISKKKLIPNFEDKMMNNCSHCLMGKQHMISFNKSSQRREKVLDLVYSDVCGPMKVKILGGCSYFVTFIDDFFRNVRAYAIKTNDQVFEIFKLFHLMV

Foldseek 3Di:
DDWDAFPDWDQDPVGIFGFGTWAWDWDADPVRDIDIQGGATDTPVDPDPDDSPRDPPPPPPPDDPDPDDDDDDPDDPDDPPPPDQDVQVVCVVVPNDDLVVVVVCVVVCVDPPHDNDDDDDDPVCCVVPDDPDDDDDPPDQDPDWPPDKDKDKDDQAPDADPVQFRIKMWIATSNVRDIDIDTHNDPVCVVVVVVVVVVVD

Solvent-accessible surface area (backbone atoms only — not comparable to full-atom values): 12992 Å² total; per-residue (Å²): 130,64,68,48,83,36,90,51,70,50,79,52,101,90,48,75,47,62,27,60,25,34,24,52,46,79,44,75,44,98,83,78,45,80,46,75,44,59,66,33,70,41,42,88,91,54,90,68,83,85,74,76,72,41,80,72,73,87,69,74,79,81,80,77,67,76,98,58,81,87,76,73,76,88,73,70,98,69,71,80,76,86,69,72,48,45,54,68,54,52,26,57,74,61,71,63,45,51,70,72,56,52,52,51,40,47,77,68,60,75,49,78,80,52,56,96,62,88,70,74,92,50,68,68,56,52,65,74,63,60,71,81,76,81,76,82,82,85,79,80,67,50,92,46,82,70,75,44,66,53,70,50,77,50,65,80,45,96,64,63,43,89,92,64,17,25,30,36,38,39,40,28,29,49,40,82,64,53,76,46,76,45,80,31,64,53,80,85,51,53,64,63,51,47,53,55,52,61,76,75,108

Organism: Lithospermum erythrorhizon (NCBI:txid34254)